Protein AF-I0LA58-F1 (afdb_monomer)

Structure (mmCIF, N/CA/C/O backbone):
data_AF-I0LA58-F1
#
_entry.id   AF-I0LA58-F1
#
loop_
_atom_site.group_PDB
_atom_site.id
_atom_site.type_symbol
_atom_site.label_atom_id
_atom_site.label_alt_id
_atom_site.label_comp_id
_atom_site.label_asym_id
_atom_site.label_entity_id
_atom_site.label_seq_id
_atom_site.pdbx_PDB_ins_code
_atom_site.Cartn_x
_atom_site.Cartn_y
_atom_site.Cartn_z
_atom_site.occupancy
_atom_site.B_iso_or_equiv
_atom_site.auth_seq_id
_atom_site.auth_comp_id
_atom_site.auth_asym_id
_atom_site.auth_atom_id
_atom_site.pdbx_PDB_model_num
ATOM 1 N N . MET A 1 1 ? -97.276 10.664 13.420 1.00 40.22 1 MET A N 1
ATOM 2 C CA . MET A 1 1 ? -95.981 11.024 12.798 1.00 40.22 1 MET A CA 1
ATOM 3 C C . MET A 1 1 ? -94.880 10.800 13.829 1.00 40.22 1 MET A C 1
ATOM 5 O O . MET A 1 1 ? -95.052 11.335 14.907 1.00 40.22 1 MET A O 1
ATOM 9 N N . ARG A 1 2 ? -93.863 9.973 13.496 1.00 37.53 2 ARG A N 1
ATOM 10 C CA . ARG A 1 2 ? -92.479 9.839 14.049 1.00 37.53 2 ARG A CA 1
ATOM 11 C C . ARG A 1 2 ? -92.253 10.132 15.554 1.00 37.53 2 ARG A C 1
ATOM 13 O O . ARG A 1 2 ? -92.579 11.214 15.997 1.00 37.53 2 ARG A O 1
ATOM 20 N N . ALA A 1 3 ? -91.566 9.358 16.393 1.00 40.19 3 ALA A N 1
ATOM 21 C CA . ALA A 1 3 ? -90.901 8.055 16.384 1.00 40.19 3 ALA A CA 1
ATOM 22 C C . ALA A 1 3 ? -90.519 7.765 17.868 1.00 40.19 3 ALA A C 1
ATOM 24 O O . ALA A 1 3 ? -90.139 8.689 18.583 1.00 40.19 3 ALA A O 1
ATOM 25 N N . ARG A 1 4 ? -90.628 6.508 18.328 1.00 36.69 4 ARG A N 1
ATOM 26 C CA . ARG A 1 4 ? -89.859 5.933 19.470 1.00 36.69 4 ARG A CA 1
ATOM 27 C C . ARG A 1 4 ? -88.387 5.705 19.018 1.00 36.69 4 ARG A C 1
ATOM 29 O O . ARG A 1 4 ? -88.184 5.857 17.811 1.00 36.69 4 ARG A O 1
ATOM 36 N N . PRO A 1 5 ? -87.385 5.256 19.827 1.00 51.72 5 PRO A N 1
ATOM 37 C CA . PRO A 1 5 ? -87.396 4.595 21.157 1.00 51.72 5 PRO A CA 1
ATOM 38 C C . PRO A 1 5 ? -86.300 5.169 22.118 1.00 51.72 5 PRO A C 1
ATOM 40 O O . PRO A 1 5 ? -85.612 6.107 21.751 1.00 51.72 5 PRO A O 1
ATOM 43 N N . GLN A 1 6 ? -86.115 4.779 23.383 1.00 43.97 6 GLN A N 1
ATOM 44 C CA . GLN A 1 6 ? -85.579 3.499 23.859 1.00 43.97 6 GLN A CA 1
ATOM 45 C C . GLN A 1 6 ? -85.849 3.328 25.359 1.00 43.97 6 GLN A C 1
ATOM 47 O O . GLN A 1 6 ? -85.587 4.204 26.176 1.00 43.97 6 GLN A O 1
ATOM 52 N N . THR A 1 7 ? -86.394 2.162 25.672 1.00 39.28 7 THR A N 1
ATOM 53 C CA . THR A 1 7 ? -86.568 1.570 26.994 1.00 39.28 7 THR A CA 1
ATOM 54 C C . THR A 1 7 ? -85.224 1.061 27.509 1.00 39.28 7 THR A C 1
ATOM 56 O O . THR A 1 7 ? -84.623 0.197 26.872 1.00 39.28 7 THR A O 1
ATOM 59 N N . LEU A 1 8 ? -84.786 1.569 28.659 1.00 39.56 8 LEU A N 1
ATOM 60 C CA . LEU A 1 8 ? -83.713 0.998 29.469 1.00 39.56 8 LEU A CA 1
ATOM 61 C C . LEU A 1 8 ? -84.305 0.619 30.823 1.00 39.56 8 LEU A C 1
ATOM 63 O O . LEU A 1 8 ? -84.489 1.470 31.680 1.00 39.56 8 LEU A O 1
ATOM 67 N N . GLU A 1 9 ? -84.611 -0.661 30.967 1.00 46.84 9 GLU A N 1
ATOM 68 C CA . GLU A 1 9 ? -84.537 -1.424 32.213 1.00 46.84 9 GLU A CA 1
ATOM 69 C C . GLU A 1 9 ? -84.278 -2.876 31.776 1.00 46.84 9 GLU A C 1
ATOM 71 O O . GLU A 1 9 ? -84.801 -3.289 30.732 1.00 46.84 9 GLU A O 1
ATOM 76 N N . PRO A 1 10 ? -83.408 -3.620 32.480 1.00 49.38 10 PRO A N 1
ATOM 77 C CA . PRO A 1 10 ? -83.868 -4.167 33.749 1.00 49.38 10 PRO A CA 1
ATOM 78 C C . PRO A 1 10 ? -82.812 -4.326 34.858 1.00 49.38 10 PRO A C 1
ATOM 80 O O . PRO A 1 10 ? -81.613 -4.463 34.631 1.00 49.38 10 PRO A O 1
ATOM 83 N N . ASP A 1 11 ? -83.388 -4.450 36.048 1.00 44.44 11 ASP A N 1
ATOM 84 C CA . ASP A 1 11 ? -83.083 -5.417 37.103 1.00 44.44 11 ASP A CA 1
ATOM 85 C C . ASP A 1 11 ? -82.386 -4.894 38.365 1.00 44.44 11 ASP A C 1
ATOM 87 O O . ASP A 1 11 ? -81.175 -4.696 38.460 1.00 44.44 11 ASP A O 1
ATOM 91 N N . LEU A 1 12 ? -83.248 -4.694 39.360 1.00 43.59 12 LEU A N 1
ATOM 92 C CA . LEU A 1 12 ? -82.967 -4.421 40.753 1.00 43.59 12 LEU A CA 1
ATOM 93 C C . LEU A 1 12 ? -82.708 -5.749 41.467 1.00 43.59 12 LEU A C 1
ATOM 95 O O . LEU A 1 12 ? -83.591 -6.599 41.544 1.00 43.59 12 LEU A O 1
ATOM 99 N N . GLY A 1 13 ? -81.547 -5.886 42.101 1.00 37.56 13 GLY A N 1
ATOM 100 C CA . GLY A 1 13 ? -81.289 -7.009 42.995 1.00 37.56 13 GLY A CA 1
ATOM 101 C C . GLY A 1 13 ? -80.137 -6.751 43.956 1.00 37.56 13 GLY A C 1
ATOM 102 O O . GLY A 1 13 ? -78.994 -6.854 43.547 1.00 37.56 13 GLY A O 1
ATOM 103 N N . ASN A 1 14 ? -80.497 -6.491 45.222 1.00 43.94 14 ASN A N 1
ATOM 104 C CA . ASN A 1 14 ? -79.718 -6.529 46.480 1.00 43.94 14 ASN A CA 1
ATOM 105 C C . ASN A 1 14 ? -78.554 -5.512 46.652 1.00 43.94 14 ASN A C 1
ATOM 107 O O . ASN A 1 14 ? -77.590 -5.487 45.908 1.00 43.94 14 ASN A O 1
ATOM 111 N N . ALA A 1 15 ? -78.654 -4.495 47.526 1.00 36.97 15 ALA A N 1
ATOM 112 C CA . ALA A 1 15 ? -78.596 -4.514 49.005 1.00 36.97 15 ALA A CA 1
ATOM 113 C C . ALA A 1 15 ? -77.287 -5.166 49.512 1.00 36.97 15 ALA A C 1
ATOM 115 O O . ALA A 1 15 ? -77.063 -6.333 49.238 1.00 36.97 15 ALA A O 1
ATOM 116 N N . SER A 1 16 ? -76.369 -4.512 50.237 1.00 46.22 16 SER A N 1
ATOM 117 C CA . SER A 1 16 ? -76.554 -3.627 51.400 1.00 46.22 16 SER A CA 1
ATOM 118 C C . SER A 1 16 ? -75.231 -2.957 51.853 1.00 46.22 16 SER A C 1
ATOM 120 O O . SER A 1 16 ? -74.179 -3.564 51.704 1.00 46.22 16 SER A O 1
ATOM 122 N N . ALA A 1 17 ? -75.347 -1.750 52.440 1.00 37.84 17 ALA A N 1
ATOM 123 C CA . ALA A 1 17 ? -74.581 -1.086 53.529 1.00 37.84 17 ALA A CA 1
ATOM 124 C C . ALA A 1 17 ? -73.138 -1.543 53.894 1.00 37.84 17 ALA A C 1
ATOM 126 O O . ALA A 1 17 ? -72.868 -2.725 54.012 1.00 37.84 17 ALA A O 1
ATOM 127 N N . GLY A 1 18 ? -72.172 -0.684 54.241 1.00 34.94 18 GLY A N 1
ATOM 128 C CA . GLY A 1 18 ? -72.174 0.747 54.536 1.00 34.94 18 GLY A CA 1
ATOM 129 C C . GLY A 1 18 ? -70.783 1.228 55.011 1.00 34.94 18 GLY A C 1
ATOM 130 O O . GLY A 1 18 ? -69.855 0.446 55.191 1.00 34.94 18 GLY A O 1
ATOM 131 N N . SER A 1 19 ? -70.689 2.551 55.152 1.00 38.41 19 SER A N 1
ATOM 132 C CA . SER A 1 19 ? -69.648 3.417 55.742 1.00 38.41 19 SER A CA 1
ATOM 133 C C . SER A 1 19 ? -68.793 2.862 56.897 1.00 38.41 19 SER A C 1
ATOM 135 O O . SER A 1 19 ? -69.359 2.247 57.791 1.00 38.41 19 SER A O 1
ATOM 137 N N . SER A 1 20 ? -67.511 3.275 56.966 1.00 39.47 20 SER A N 1
ATOM 138 C CA . SER A 1 20 ? -66.934 4.153 58.026 1.00 39.47 20 SER A CA 1
ATOM 139 C C . SER A 1 20 ? -65.442 3.899 58.344 1.00 39.47 20 SER A C 1
ATOM 141 O O . SER A 1 20 ? -65.074 2.885 58.922 1.00 39.47 20 SER A O 1
ATOM 143 N N . VAL A 1 21 ? -64.619 4.869 57.937 1.00 42.44 21 VAL A N 1
ATOM 144 C CA . VAL A 1 21 ? -63.472 5.541 58.596 1.00 42.44 21 VAL A CA 1
ATOM 145 C C . VAL A 1 21 ? -62.962 5.056 59.980 1.00 42.44 21 VAL A C 1
ATOM 147 O O . VAL A 1 21 ? -63.739 4.871 60.909 1.00 42.44 21 VAL A O 1
ATOM 150 N N . ASP A 1 22 ? -61.618 5.052 60.065 1.00 38.91 22 ASP A N 1
ATOM 151 C CA . ASP A 1 22 ? -60.659 5.145 61.193 1.00 38.91 22 ASP A CA 1
ATOM 152 C C . ASP A 1 22 ? -60.545 4.044 62.265 1.00 38.91 22 ASP A C 1
ATOM 154 O O . ASP A 1 22 ? -61.484 3.723 62.983 1.00 38.91 22 ASP A O 1
ATOM 158 N N . LEU A 1 23 ? -59.304 3.567 62.470 1.00 42.06 23 LEU A N 1
ATOM 159 C CA . LEU A 1 23 ? -58.462 3.840 63.657 1.00 42.06 23 LEU A CA 1
ATOM 160 C C . LEU A 1 23 ? -57.279 2.846 63.717 1.00 42.06 23 LEU A C 1
ATOM 162 O O . LEU A 1 23 ? -57.456 1.642 63.895 1.00 42.06 23 LEU A O 1
ATOM 166 N N . GLN A 1 24 ? -56.048 3.358 63.612 1.00 44.28 24 GLN A N 1
ATOM 167 C CA . GLN A 1 24 ? -54.831 2.621 63.987 1.00 44.28 24 GLN A CA 1
ATOM 168 C C . GLN A 1 24 ? -54.790 2.332 65.496 1.00 44.28 24 GLN A C 1
ATOM 170 O O . GLN A 1 24 ? -55.246 3.159 66.291 1.00 44.28 24 GLN A O 1
ATOM 175 N N . PRO A 1 25 ? -54.044 1.289 65.906 1.00 45.25 25 PRO A N 1
ATOM 176 C CA . PRO A 1 25 ? -53.244 1.430 67.115 1.00 45.25 25 PRO A CA 1
ATOM 177 C C . PRO A 1 25 ? -51.799 0.905 67.008 1.00 45.25 25 PRO A C 1
ATOM 179 O O . PRO A 1 25 ? -51.534 -0.215 66.594 1.00 45.25 25 PRO A O 1
ATOM 182 N N . ARG A 1 26 ? -50.913 1.762 67.530 1.00 40.44 26 ARG A N 1
ATOM 183 C CA . ARG A 1 26 ? -49.733 1.522 68.385 1.00 40.44 26 ARG A CA 1
ATOM 184 C C . ARG A 1 26 ? -48.524 0.707 67.898 1.00 40.44 26 ARG A C 1
ATOM 186 O O . ARG A 1 26 ? -48.564 -0.477 67.611 1.00 40.44 26 ARG A O 1
ATOM 193 N N . ARG A 1 27 ? -47.396 1.418 68.029 1.00 43.06 27 ARG A N 1
ATOM 194 C CA . ARG A 1 27 ? -46.002 0.979 68.153 1.00 43.06 27 ARG A CA 1
ATOM 195 C C . ARG A 1 27 ? -45.819 -0.226 69.080 1.00 43.06 27 ARG A C 1
ATOM 197 O O . ARG A 1 27 ? -46.244 -0.162 70.230 1.00 43.06 27 ARG A O 1
ATOM 204 N N . GLU A 1 28 ? -44.965 -1.152 68.654 1.00 43.38 28 GLU A N 1
ATOM 205 C CA . GLU A 1 28 ? -44.092 -1.894 69.561 1.00 43.38 28 GLU A CA 1
ATOM 206 C C . GLU A 1 28 ? -42.631 -1.731 69.130 1.00 43.38 28 GLU A C 1
ATOM 208 O O . GLU A 1 28 ? -42.223 -2.056 68.017 1.00 43.38 28 GLU A O 1
ATOM 213 N N . SER A 1 29 ? -41.852 -1.149 70.037 1.00 40.06 29 SER A N 1
ATOM 214 C CA . SER A 1 29 ? -40.397 -1.158 70.046 1.00 40.06 29 SER A CA 1
ATOM 215 C C . SER A 1 29 ? -39.923 -2.430 70.747 1.00 40.06 29 SER A C 1
ATOM 217 O O . SER A 1 29 ? -40.230 -2.616 71.923 1.00 40.06 29 SER A O 1
ATOM 219 N N . GLY A 1 30 ? -39.130 -3.255 70.068 1.00 35.94 30 GLY A N 1
ATOM 220 C CA . GLY A 1 30 ? -38.491 -4.431 70.657 1.00 35.94 30 GLY A CA 1
ATOM 221 C C . GLY A 1 30 ? -37.154 -4.714 69.985 1.00 35.94 30 GLY A C 1
ATOM 222 O O . GLY A 1 30 ? -37.080 -5.448 69.008 1.00 35.94 30 GLY A O 1
ATOM 223 N N . ALA A 1 31 ? -36.094 -4.091 70.495 1.00 41.94 31 ALA A N 1
ATOM 224 C CA . ALA A 1 31 ? -34.716 -4.428 70.172 1.00 41.94 31 ALA A CA 1
ATOM 225 C C . ALA A 1 31 ? -34.258 -5.614 71.033 1.00 41.94 31 ALA A C 1
ATOM 227 O O . ALA A 1 31 ? -34.369 -5.537 72.252 1.00 41.94 31 ALA A O 1
ATOM 228 N N . THR A 1 32 ? -33.742 -6.672 70.398 1.00 42.00 32 THR A N 1
ATOM 229 C CA . THR A 1 32 ? -32.764 -7.702 70.850 1.00 42.00 32 THR A CA 1
ATOM 230 C C . THR A 1 32 ? -33.003 -8.942 69.978 1.00 42.00 32 THR A C 1
ATOM 232 O O . THR A 1 32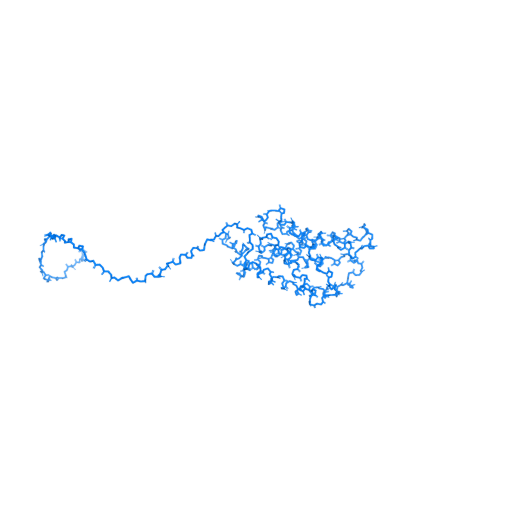 ? -34.135 -9.344 69.788 1.00 42.00 32 THR A O 1
ATOM 235 N N . GLY A 1 33 ? -32.053 -9.628 69.359 1.00 33.94 33 GLY A N 1
ATOM 236 C CA . GLY A 1 33 ? -30.610 -9.549 69.303 1.00 33.94 33 GLY A CA 1
ATOM 237 C C . GLY A 1 33 ? -30.129 -10.864 68.672 1.00 33.94 33 GLY A C 1
ATOM 238 O O . GLY A 1 33 ? -30.626 -11.926 69.021 1.00 33.94 33 GLY A O 1
ATOM 239 N N . ARG A 1 34 ? -29.112 -10.757 67.811 1.00 39.44 34 ARG A N 1
ATOM 240 C CA . ARG A 1 34 ? -28.163 -11.808 67.398 1.00 39.44 34 ARG A CA 1
ATOM 241 C C . ARG A 1 34 ? -28.578 -12.838 66.329 1.00 39.44 34 ARG A C 1
ATOM 243 O O . ARG A 1 34 ? -29.334 -13.766 66.560 1.00 39.44 34 ARG A O 1
ATOM 250 N N . ALA A 1 35 ? -27.803 -12.732 65.245 1.00 36.56 35 ALA A N 1
ATOM 251 C CA . ALA A 1 35 ? -27.096 -13.817 64.566 1.00 36.56 35 ALA A CA 1
ATOM 252 C C . ALA A 1 35 ? -27.882 -14.689 63.575 1.00 36.56 35 ALA A C 1
ATOM 254 O O . ALA A 1 35 ? -28.356 -15.763 63.909 1.00 36.56 35 ALA A O 1
ATOM 255 N N . ALA A 1 36 ? -27.809 -14.304 62.301 1.00 40.56 36 ALA A N 1
ATOM 256 C CA . ALA A 1 36 ? -27.259 -15.194 61.280 1.00 40.56 36 ALA A CA 1
ATOM 257 C C . ALA A 1 36 ? -26.772 -14.355 60.094 1.00 40.56 36 ALA A C 1
ATOM 259 O O . ALA A 1 36 ? -27.544 -13.825 59.301 1.00 40.56 36 ALA A O 1
ATOM 260 N N . CYS A 1 37 ? -25.452 -14.214 60.025 1.00 34.56 37 CYS A N 1
ATOM 261 C CA . CYS A 1 37 ? -24.723 -13.733 58.868 1.00 34.56 37 CYS A CA 1
ATOM 262 C C . CYS A 1 37 ? -24.924 -14.753 57.736 1.00 34.56 37 CYS A C 1
ATOM 264 O O . CYS A 1 37 ? -24.272 -15.795 57.725 1.00 34.56 37 CYS A O 1
ATOM 266 N N . VAL A 1 38 ? -25.859 -14.495 56.822 1.00 44.97 38 VAL A N 1
ATOM 267 C CA . VAL A 1 38 ? -25.996 -15.268 55.583 1.00 44.97 38 VAL A CA 1
ATOM 268 C C . VAL A 1 38 ? -25.368 -14.448 54.467 1.00 44.97 38 VAL A C 1
ATOM 270 O O . VAL A 1 38 ? -25.940 -13.481 53.977 1.00 44.97 38 VAL A O 1
ATOM 273 N N . PHE A 1 39 ? -24.128 -14.826 54.161 1.00 40.97 39 PHE A N 1
ATOM 274 C CA . PHE A 1 39 ? -23.413 -14.685 52.893 1.00 40.97 39 PHE A CA 1
ATOM 275 C C . PHE A 1 39 ? -24.200 -13.981 51.766 1.00 40.97 39 PHE A C 1
ATOM 277 O O . PHE A 1 39 ? -24.792 -14.622 50.901 1.00 40.97 39 PHE A O 1
ATOM 284 N N . SER A 1 40 ? -24.133 -12.649 51.732 1.00 36.91 40 SER A N 1
ATOM 285 C CA . SER A 1 40 ? -24.450 -11.856 50.542 1.00 36.91 40 SER A CA 1
ATOM 286 C C . SER A 1 40 ? -23.165 -11.688 49.727 1.00 36.91 40 SER A C 1
ATOM 288 O O . SER A 1 40 ? -22.405 -10.746 49.929 1.00 36.91 40 SER A O 1
ATOM 290 N N . TRP A 1 41 ? -22.881 -12.663 48.859 1.00 36.06 41 TRP A N 1
ATOM 291 C CA . TRP A 1 41 ? -21.784 -12.618 47.874 1.00 36.06 41 TRP A CA 1
ATOM 292 C C . TRP A 1 41 ? -22.257 -12.239 46.468 1.00 36.06 41 TRP A C 1
ATOM 294 O O . TRP A 1 41 ? -21.499 -12.330 45.504 1.00 36.06 41 TRP A O 1
ATOM 304 N N . PHE A 1 42 ? -23.495 -11.768 46.332 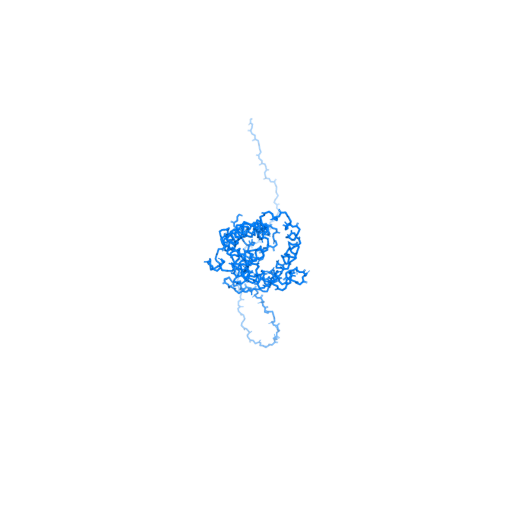1.00 40.00 42 PHE A N 1
ATOM 305 C CA . PHE A 1 42 ? -23.943 -11.137 45.098 1.00 40.00 42 PHE A CA 1
ATOM 306 C C . PHE A 1 42 ? -23.401 -9.708 45.050 1.00 40.00 42 PHE A C 1
ATOM 308 O O . PHE A 1 42 ? -24.077 -8.747 45.401 1.00 40.00 42 PHE A O 1
ATOM 315 N N . VAL A 1 43 ? -22.147 -9.581 44.615 1.00 50.03 43 VAL A N 1
ATOM 316 C CA . VAL A 1 43 ? -21.668 -8.354 43.982 1.00 50.03 43 VAL A CA 1
ATOM 317 C C . VAL A 1 43 ? -22.495 -8.207 42.703 1.00 50.03 43 VAL A C 1
ATOM 319 O O . VAL A 1 43 ? -22.358 -9.057 41.818 1.00 50.03 43 VAL A O 1
ATOM 322 N N . PRO A 1 44 ? -23.365 -7.191 42.557 1.00 43.56 44 PRO A N 1
ATOM 323 C CA . PRO A 1 44 ? -23.829 -6.834 41.234 1.00 43.56 44 PRO A CA 1
ATOM 324 C C . PRO A 1 44 ? -22.581 -6.363 40.494 1.00 43.56 44 PRO A C 1
ATOM 326 O O . PRO A 1 44 ? -22.032 -5.294 40.756 1.00 43.56 44 PRO A O 1
ATOM 329 N N . LEU A 1 45 ? -22.068 -7.225 39.624 1.00 46.84 45 LEU A N 1
ATOM 330 C CA . LEU A 1 45 ? -21.102 -6.849 38.617 1.00 46.84 45 LEU A CA 1
ATOM 331 C C . LEU A 1 45 ? -21.804 -5.848 37.698 1.00 46.84 45 LEU A C 1
ATOM 333 O O . LEU A 1 45 ? -22.389 -6.219 36.682 1.00 46.84 45 LEU A O 1
ATOM 337 N N . ASN A 1 46 ? -21.774 -4.572 38.088 1.00 43.59 46 ASN A N 1
ATOM 338 C CA . ASN A 1 46 ? -21.966 -3.458 37.177 1.00 43.59 46 ASN A CA 1
ATOM 339 C C . ASN A 1 46 ? -20.810 -3.530 36.179 1.00 43.59 46 ASN A C 1
ATOM 341 O O . ASN A 1 46 ? -19.775 -2.885 36.326 1.00 43.59 46 ASN A O 1
ATOM 345 N N . TRP A 1 47 ? -20.986 -4.354 35.149 1.00 46.66 47 TRP A N 1
ATOM 346 C CA . TRP A 1 47 ? -20.216 -4.307 33.917 1.00 46.66 47 TRP A CA 1
ATOM 347 C C . TRP A 1 47 ? -20.633 -3.087 33.099 1.00 46.66 47 TRP A C 1
ATOM 349 O O . TRP A 1 47 ? -20.904 -3.181 31.901 1.00 46.66 47 TRP A O 1
ATOM 359 N N . GLU A 1 48 ? -20.633 -1.914 33.727 1.00 45.28 48 GLU A N 1
ATOM 360 C CA . GLU A 1 48 ? -20.314 -0.706 32.993 1.00 45.28 48 GLU A CA 1
ATOM 361 C C . GLU A 1 48 ? -18.872 -0.883 32.539 1.00 45.28 48 GLU A C 1
ATOM 363 O O . GLU A 1 48 ? -17.912 -0.478 33.187 1.00 45.28 48 GLU A O 1
ATOM 368 N N . HIS A 1 49 ? -18.729 -1.576 31.405 1.00 50.00 49 HIS A N 1
ATOM 369 C CA . HIS A 1 49 ? -17.636 -1.350 30.494 1.00 50.00 49 HIS A CA 1
ATOM 370 C C . HIS A 1 49 ? -17.563 0.159 30.351 1.00 50.00 49 HIS A C 1
ATOM 372 O O . HIS A 1 49 ? -18.369 0.761 29.639 1.00 50.00 49 HIS A O 1
ATOM 378 N N . SER A 1 50 ? -16.613 0.756 31.065 1.00 46.31 50 SER A N 1
ATOM 379 C CA . SER A 1 50 ? -16.060 2.048 30.738 1.00 46.31 50 SER A CA 1
ATOM 380 C C . SER A 1 50 ? -15.683 1.947 29.268 1.00 46.31 50 SER A C 1
ATOM 382 O O . SER A 1 50 ? -14.655 1.385 28.884 1.00 46.31 50 SER A O 1
ATOM 384 N N . MET A 1 51 ? -16.606 2.375 28.407 1.00 48.00 51 MET A N 1
ATOM 385 C CA . MET A 1 51 ? -16.315 2.630 27.019 1.00 48.00 51 MET A CA 1
ATOM 386 C C . MET A 1 51 ? -15.376 3.815 27.064 1.00 48.00 51 MET A C 1
ATOM 388 O O . MET A 1 51 ? -15.820 4.961 27.035 1.00 48.00 51 MET A O 1
ATOM 392 N N . ASP A 1 52 ? -14.084 3.512 27.202 1.00 47.28 52 ASP A N 1
ATOM 393 C CA . ASP A 1 52 ? -12.989 4.452 27.052 1.00 47.28 52 ASP A CA 1
ATOM 394 C C . ASP A 1 52 ? -13.057 4.974 25.618 1.00 47.28 52 ASP A C 1
ATOM 396 O O . ASP A 1 52 ? -12.423 4.490 24.675 1.00 47.28 52 ASP A O 1
ATOM 400 N N . ASN A 1 53 ? -13.926 5.959 25.445 1.00 57.84 53 ASN A N 1
ATOM 401 C CA . ASN A 1 53 ? -14.018 6.785 24.277 1.00 57.84 53 ASN A CA 1
ATOM 402 C C . ASN A 1 53 ? -12.715 7.585 24.241 1.00 57.84 53 ASN A C 1
ATOM 404 O O . ASN A 1 53 ? -12.447 8.368 25.145 1.00 57.84 53 ASN A O 1
ATOM 408 N N . THR A 1 54 ? -11.937 7.392 23.170 1.00 56.00 54 THR A N 1
ATOM 409 C CA . THR A 1 54 ? -10.773 8.196 22.730 1.00 56.00 54 THR A CA 1
ATOM 410 C C . THR A 1 54 ? -9.344 7.742 23.076 1.00 56.00 54 THR A C 1
ATOM 412 O O . THR A 1 54 ? -8.421 8.527 22.875 1.00 56.00 54 THR A O 1
ATOM 415 N N . SER A 1 55 ? -9.069 6.487 23.463 1.00 62.53 55 SER A N 1
ATOM 416 C CA . SER A 1 55 ? -7.656 6.049 23.519 1.00 62.53 55 SER A CA 1
ATOM 417 C C . SER A 1 55 ? -7.123 5.607 22.142 1.00 62.53 55 SER A C 1
ATOM 419 O O . SER A 1 55 ? -7.719 4.782 21.446 1.00 62.53 55 SER A O 1
ATOM 421 N N . SER A 1 56 ? -5.951 6.120 21.748 1.00 70.12 56 SER A N 1
ATOM 422 C CA . SER A 1 56 ? -5.168 5.661 20.581 1.00 70.12 56 SER A CA 1
ATOM 423 C C . SER A 1 56 ? -4.590 4.246 20.759 1.00 70.12 56 SER A C 1
ATOM 425 O O . SER A 1 56 ? -3.851 3.752 19.908 1.00 70.12 56 SER A O 1
ATOM 427 N N . ARG A 1 57 ? -4.924 3.579 21.869 1.00 85.06 57 ARG A N 1
ATOM 428 C CA . ARG A 1 57 ? -4.398 2.280 22.276 1.00 85.06 57 ARG A CA 1
ATOM 429 C C . ARG A 1 57 ? -5.035 1.162 21.464 1.00 85.06 57 ARG A C 1
ATOM 431 O O . ARG A 1 57 ? -6.253 1.114 21.307 1.00 85.06 57 ARG A O 1
ATOM 438 N N . TRP A 1 58 ? -4.226 0.231 20.978 1.00 91.00 58 TRP A N 1
ATOM 439 C CA . TRP A 1 58 ? -4.704 -0.970 20.297 1.00 91.00 58 TRP A CA 1
ATOM 440 C C . TRP A 1 58 ? -5.468 -1.880 21.261 1.00 91.00 58 TRP A C 1
ATOM 442 O O . TRP A 1 58 ? -5.008 -2.150 22.371 1.00 91.00 58 TRP A O 1
ATOM 452 N N . ARG A 1 59 ? -6.644 -2.350 20.840 1.00 89.50 59 ARG A N 1
ATOM 453 C CA . ARG A 1 59 ? -7.380 -3.417 21.528 1.00 89.50 59 ARG A CA 1
ATOM 454 C C . ARG A 1 59 ? -6.982 -4.748 20.906 1.00 89.50 59 ARG A C 1
ATOM 456 O O . ARG A 1 59 ? -6.642 -4.791 19.725 1.00 89.50 59 ARG A O 1
ATOM 463 N N . THR A 1 60 ? -7.132 -5.843 21.645 1.00 91.88 60 THR A N 1
ATOM 464 C CA . THR A 1 60 ? -6.864 -7.198 21.132 1.00 91.88 60 THR A CA 1
ATOM 465 C C . THR A 1 60 ? -7.605 -7.472 19.823 1.00 91.88 60 THR A C 1
ATOM 467 O O . THR A 1 60 ? -7.015 -7.974 18.874 1.00 91.88 60 THR A O 1
ATOM 470 N N . ILE A 1 61 ? -8.875 -7.058 19.730 1.00 87.94 61 ILE A N 1
ATOM 471 C CA . ILE A 1 61 ? -9.671 -7.228 18.508 1.00 87.94 61 ILE A CA 1
ATOM 472 C C . ILE A 1 61 ? -9.114 -6.447 17.311 1.00 87.94 61 ILE A C 1
ATOM 474 O O . ILE A 1 61 ? -9.232 -6.912 16.182 1.00 87.94 61 ILE A O 1
ATOM 478 N N . ASP A 1 62 ? -8.487 -5.290 17.543 1.00 91.06 62 ASP A N 1
ATOM 479 C CA . ASP A 1 62 ? -7.909 -4.492 16.462 1.00 91.06 62 ASP A CA 1
ATOM 480 C C . ASP A 1 62 ? -6.677 -5.192 15.883 1.00 91.06 62 ASP A C 1
ATOM 482 O O . ASP A 1 62 ? -6.526 -5.234 14.668 1.00 91.06 62 ASP A O 1
ATOM 486 N N . ILE A 1 63 ? -5.851 -5.804 16.741 1.00 92.19 63 ILE A N 1
ATOM 487 C CA . ILE A 1 63 ? -4.696 -6.606 16.315 1.00 92.19 63 ILE A CA 1
ATOM 488 C C . ILE A 1 63 ? -5.179 -7.806 15.503 1.00 92.19 63 ILE A C 1
ATOM 490 O O . ILE A 1 63 ? -4.734 -7.986 14.378 1.00 92.19 63 ILE A O 1
ATOM 494 N N . VAL A 1 64 ? -6.134 -8.579 16.031 1.00 92.75 64 VAL A N 1
ATOM 495 C CA . VAL A 1 64 ? -6.649 -9.783 15.358 1.00 92.75 64 VAL A CA 1
ATOM 496 C C . VAL A 1 64 ? -7.207 -9.452 13.974 1.00 92.75 64 VAL A C 1
ATOM 498 O O . VAL A 1 64 ? -6.883 -10.128 13.003 1.00 92.75 64 VAL A O 1
ATOM 501 N N . VAL A 1 65 ? -8.015 -8.397 13.853 1.00 90.81 65 VAL A N 1
ATOM 502 C CA . VAL A 1 65 ? -8.595 -8.020 12.556 1.00 90.81 65 VAL A CA 1
ATOM 503 C C . VAL A 1 65 ? -7.551 -7.447 11.610 1.00 90.81 65 VAL A C 1
ATOM 505 O O . VAL A 1 65 ? -7.576 -7.787 10.430 1.00 90.81 65 VAL A O 1
ATOM 508 N N . ALA A 1 66 ? -6.599 -6.657 12.109 1.00 93.50 66 ALA A N 1
ATOM 509 C CA . ALA A 1 66 ? -5.469 -6.210 11.305 1.00 93.50 66 ALA A CA 1
ATOM 510 C C . ALA A 1 66 ? -4.658 -7.404 10.772 1.00 93.50 66 ALA A C 1
ATOM 512 O O . ALA A 1 66 ? -4.327 -7.425 9.591 1.00 93.50 66 ALA A O 1
ATOM 513 N N . SER A 1 67 ? -4.409 -8.432 11.593 1.00 95.50 67 SER A N 1
ATOM 514 C CA . SER A 1 67 ? -3.724 -9.654 11.159 1.00 95.50 67 SER A CA 1
ATOM 515 C C . SER A 1 67 ? -4.522 -10.414 10.100 1.00 95.50 67 SER A C 1
ATOM 517 O O . SER A 1 67 ? -3.946 -10.839 9.108 1.00 95.50 67 SER A O 1
ATOM 519 N N . VAL A 1 68 ? -5.842 -10.568 10.264 1.00 94.44 68 VAL A N 1
ATOM 520 C CA . VAL A 1 68 ? -6.692 -11.260 9.275 1.00 94.44 68 VAL A CA 1
ATOM 521 C C . VAL A 1 68 ? -6.683 -10.528 7.933 1.00 94.44 68 VAL A C 1
ATOM 523 O O . VAL A 1 68 ? -6.508 -11.160 6.893 1.00 94.44 68 VAL A O 1
ATOM 526 N N . ILE A 1 69 ? -6.825 -9.199 7.954 1.00 92.94 69 ILE A N 1
ATOM 527 C CA . ILE A 1 69 ? -6.737 -8.360 6.753 1.00 92.94 69 ILE A CA 1
ATOM 528 C C . ILE A 1 69 ? -5.359 -8.526 6.104 1.00 92.94 69 ILE A C 1
ATOM 530 O O . ILE A 1 69 ? -5.273 -8.795 4.909 1.00 92.94 69 ILE A O 1
ATOM 534 N N . ALA A 1 70 ? -4.289 -8.420 6.892 1.00 95.19 70 ALA A N 1
ATOM 535 C CA . ALA A 1 70 ? -2.924 -8.537 6.399 1.00 95.19 70 ALA A CA 1
ATOM 536 C C . ALA A 1 70 ? -2.628 -9.911 5.789 1.00 95.19 70 ALA A C 1
ATOM 538 O O . ALA A 1 70 ? -2.019 -9.985 4.730 1.00 95.19 70 ALA A O 1
ATOM 539 N N . VAL A 1 71 ? -3.095 -11.001 6.403 1.00 96.56 71 VAL A N 1
ATOM 540 C CA . VAL A 1 71 ? -2.930 -12.359 5.865 1.00 96.56 71 VAL A CA 1
ATOM 541 C C . VAL A 1 71 ? -3.700 -12.523 4.554 1.00 96.56 71 VAL A C 1
ATOM 543 O O . VAL A 1 71 ? -3.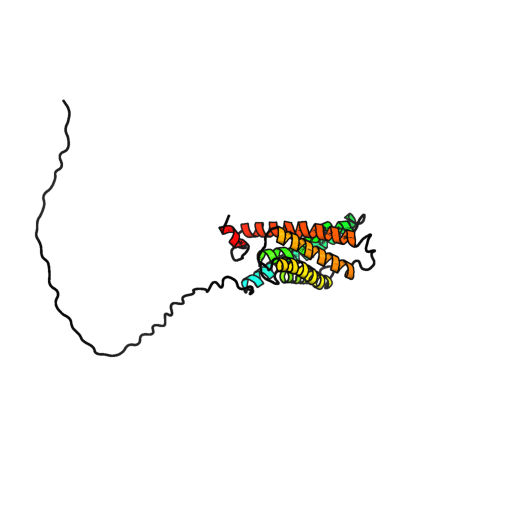140 -13.041 3.590 1.00 96.56 71 VAL A O 1
ATOM 546 N N . ALA A 1 72 ? -4.946 -12.042 4.481 1.00 95.50 72 ALA A N 1
ATOM 547 C CA . ALA A 1 72 ? -5.735 -12.091 3.250 1.00 95.50 72 ALA A CA 1
ATOM 548 C C . ALA A 1 72 ? -5.037 -11.337 2.106 1.00 95.50 72 ALA A C 1
ATOM 550 O O . ALA A 1 72 ? -4.899 -11.867 1.004 1.00 95.50 72 ALA A O 1
ATOM 551 N N . PHE A 1 73 ? -4.529 -10.133 2.380 1.00 95.25 73 PHE A N 1
ATOM 552 C CA . PHE A 1 73 ? -3.751 -9.384 1.399 1.00 95.25 73 PHE A CA 1
ATOM 553 C C . PHE A 1 73 ? -2.373 -9.990 1.119 1.00 95.25 73 PHE A C 1
ATOM 555 O O . PHE A 1 73 ? -1.905 -9.875 -0.004 1.00 95.25 73 PHE A O 1
ATOM 562 N N . GLY A 1 74 ? -1.744 -10.683 2.068 1.00 94.00 74 GLY A N 1
ATOM 563 C CA . GLY A 1 74 ? -0.478 -11.386 1.849 1.00 94.00 74 GLY A CA 1
ATOM 564 C C . GLY A 1 74 ? -0.599 -12.517 0.823 1.00 94.00 74 GLY A C 1
ATOM 565 O O . GLY A 1 74 ? 0.276 -12.681 -0.025 1.00 94.00 74 GLY A O 1
ATOM 566 N N . VAL A 1 75 ? -1.723 -13.241 0.825 1.00 95.62 75 VAL A N 1
ATOM 567 C CA . VAL A 1 75 ? -2.040 -14.220 -0.231 1.00 95.62 75 VAL A CA 1
ATOM 568 C C . VAL A 1 75 ? -2.259 -13.518 -1.574 1.00 95.62 75 VAL A C 1
ATOM 570 O O . VAL A 1 75 ? -1.753 -13.978 -2.598 1.00 95.62 75 VAL A O 1
ATOM 573 N N . ILE A 1 76 ? -2.969 -12.382 -1.575 1.00 94.94 76 ILE A N 1
ATOM 574 C CA . ILE A 1 76 ? -3.165 -11.567 -2.784 1.00 94.94 76 ILE A CA 1
ATOM 575 C C . ILE A 1 76 ? -1.821 -11.058 -3.314 1.00 94.94 76 ILE A C 1
ATOM 577 O O . ILE A 1 76 ? -1.605 -11.121 -4.513 1.00 94.94 76 ILE A O 1
ATOM 581 N N . PHE A 1 77 ? -0.901 -10.613 -2.456 1.00 93.12 77 PHE A N 1
ATOM 582 C CA . PHE A 1 77 ? 0.434 -10.142 -2.840 1.00 93.12 77 PHE A CA 1
ATOM 583 C C . PHE A 1 77 ? 1.236 -11.215 -3.549 1.00 93.12 77 PHE A C 1
ATOM 585 O O . PHE A 1 77 ? 1.844 -10.944 -4.584 1.00 93.12 77 PHE A O 1
ATOM 592 N N . TRP A 1 78 ? 1.227 -12.419 -2.981 1.00 94.19 78 TRP A N 1
ATOM 593 C CA . TRP A 1 78 ? 1.891 -13.569 -3.569 1.00 94.19 78 TRP A CA 1
ATOM 594 C C . TRP A 1 78 ? 1.294 -13.903 -4.942 1.00 94.19 78 TRP A C 1
ATOM 596 O O . TRP A 1 78 ? 2.023 -13.977 -5.930 1.00 94.19 78 TRP A O 1
ATOM 606 N N . ALA A 1 79 ? -0.036 -14.002 -5.038 1.00 94.12 79 ALA A N 1
ATOM 607 C CA . ALA A 1 79 ? -0.720 -14.265 -6.303 1.00 94.12 79 ALA A CA 1
ATOM 608 C C . ALA A 1 79 ? -0.492 -13.142 -7.332 1.00 94.12 79 ALA A C 1
ATOM 610 O O . ALA A 1 79 ? -0.328 -13.405 -8.522 1.00 94.12 79 ALA A O 1
ATOM 611 N N . TRP A 1 80 ? -0.432 -11.889 -6.880 1.00 95.00 80 TRP A N 1
ATOM 612 C CA . TRP A 1 80 ? -0.150 -10.734 -7.727 1.00 95.00 80 TRP A CA 1
ATOM 613 C C . TRP A 1 80 ? 1.278 -10.755 -8.272 1.00 95.00 80 TRP A C 1
ATOM 615 O O . TRP A 1 80 ? 1.495 -10.321 -9.397 1.00 95.00 80 TRP A O 1
ATOM 625 N N . GLY A 1 81 ? 2.232 -11.342 -7.541 1.00 92.00 81 GLY A N 1
ATOM 626 C CA . GLY A 1 81 ? 3.572 -11.628 -8.059 1.00 92.00 81 GLY A CA 1
ATOM 627 C C . GLY A 1 81 ? 3.551 -12.503 -9.316 1.00 92.00 81 GLY A C 1
ATOM 628 O O . GLY A 1 81 ? 4.268 -12.227 -10.274 1.00 92.00 81 GLY A O 1
ATOM 629 N N . LEU A 1 82 ? 2.654 -13.493 -9.375 1.00 92.81 82 LEU A N 1
ATOM 630 C CA . LEU A 1 82 ? 2.478 -14.330 -10.569 1.00 92.81 82 LEU A CA 1
ATOM 631 C C . LEU A 1 82 ? 1.906 -13.528 -11.746 1.00 92.81 82 LEU A C 1
ATOM 633 O O . LEU A 1 82 ? 2.355 -13.684 -12.880 1.00 92.81 82 LEU A O 1
ATOM 637 N N . VAL A 1 83 ? 0.936 -12.649 -11.474 1.00 93.50 83 VAL A N 1
ATOM 638 C CA . VAL A 1 83 ? 0.343 -11.755 -12.484 1.00 93.50 83 VAL A CA 1
ATOM 639 C C . VAL A 1 83 ? 1.379 -10.762 -13.007 1.00 93.50 83 VAL A C 1
ATOM 641 O O . VAL A 1 83 ? 1.436 -10.513 -14.211 1.00 93.50 83 VAL A O 1
ATOM 644 N N . TRP A 1 84 ? 2.223 -10.226 -12.125 1.00 92.56 84 TRP A N 1
ATOM 645 C CA . TRP A 1 84 ? 3.328 -9.358 -12.506 1.00 92.56 84 TRP A CA 1
ATOM 646 C C . TRP A 1 84 ? 4.249 -10.067 -13.498 1.00 92.56 84 TRP A C 1
ATOM 648 O O . TRP A 1 84 ? 4.379 -9.602 -14.626 1.00 92.56 84 TRP A O 1
ATOM 658 N N . SER A 1 85 ? 4.775 -11.239 -13.140 1.00 91.75 85 SER A N 1
ATOM 659 C CA . SER A 1 85 ? 5.658 -12.030 -14.009 1.00 91.75 85 SER A CA 1
ATOM 660 C C . SER A 1 85 ? 5.009 -12.391 -15.348 1.00 91.75 85 SER A C 1
ATOM 662 O O . SER A 1 85 ? 5.640 -12.309 -16.398 1.00 91.75 85 SER A O 1
ATOM 664 N N . ALA A 1 86 ? 3.719 -12.738 -15.347 1.00 91.94 86 ALA A N 1
ATOM 665 C CA . ALA A 1 86 ? 2.985 -13.055 -16.571 1.00 91.94 86 ALA A CA 1
ATOM 666 C C . ALA A 1 86 ? 2.784 -11.840 -17.499 1.00 91.94 86 ALA A C 1
ATOM 668 O O . ALA A 1 86 ? 2.593 -12.011 -18.703 1.00 91.94 86 ALA A O 1
ATOM 669 N N . THR A 1 87 ? 2.808 -10.620 -16.957 1.00 91.12 87 THR A N 1
ATOM 670 C CA . THR A 1 87 ? 2.570 -9.383 -17.716 1.00 91.12 87 THR A CA 1
ATOM 671 C C . THR A 1 87 ? 3.849 -8.674 -18.156 1.00 91.12 87 THR A C 1
ATOM 673 O O . THR A 1 87 ? 3.766 -7.807 -19.024 1.00 91.12 87 THR A O 1
ATOM 676 N N . GLU A 1 88 ? 5.027 -9.076 -17.664 1.00 87.81 88 GLU A N 1
ATOM 677 C CA . GLU A 1 88 ? 6.328 -8.490 -18.042 1.00 87.81 88 GLU A CA 1
ATOM 678 C C . GLU A 1 88 ? 6.516 -8.421 -19.566 1.00 87.81 88 GLU A C 1
ATOM 680 O O . GLU A 1 88 ? 6.850 -7.370 -20.114 1.00 87.81 88 GLU A O 1
ATOM 685 N N . GLY A 1 89 ? 6.205 -9.509 -20.280 1.00 87.94 89 GLY A N 1
ATOM 686 C CA . GLY A 1 89 ? 6.321 -9.558 -21.740 1.00 87.94 89 GLY A CA 1
ATOM 687 C C . GLY A 1 89 ? 5.391 -8.584 -22.475 1.00 87.94 89 GLY A C 1
ATOM 688 O O . GLY A 1 89 ? 5.752 -8.068 -23.531 1.00 87.94 89 GLY A O 1
ATOM 689 N N . ALA A 1 90 ? 4.216 -8.281 -21.913 1.00 87.75 90 ALA A N 1
ATOM 690 C CA . ALA A 1 90 ? 3.262 -7.345 -22.510 1.00 87.75 90 ALA A CA 1
ATOM 691 C C . ALA A 1 90 ? 3.729 -5.883 -22.398 1.00 87.75 90 ALA A C 1
ATOM 693 O O . ALA A 1 90 ? 3.391 -5.062 -23.250 1.00 87.75 90 ALA A O 1
ATOM 694 N N . PHE A 1 91 ? 4.530 -5.567 -21.377 1.00 87.69 91 PHE A N 1
ATOM 695 C CA . PHE A 1 91 ? 5.074 -4.228 -21.136 1.00 87.69 91 PHE A CA 1
ATOM 696 C C . PHE A 1 91 ? 6.523 -4.062 -21.609 1.00 87.69 91 PHE A C 1
ATO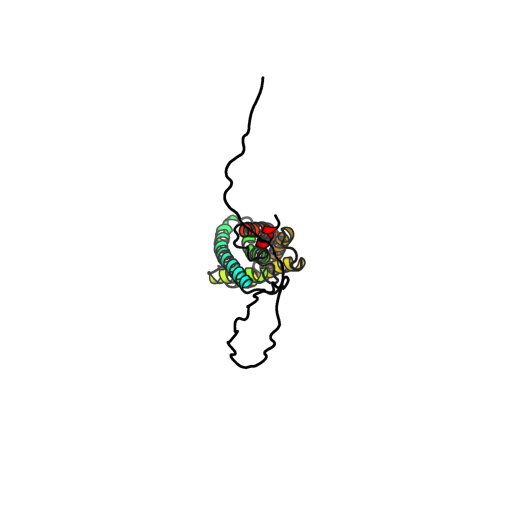M 698 O O . PHE A 1 91 ? 7.106 -3.000 -21.410 1.00 87.69 91 PHE A O 1
ATOM 705 N N . ALA A 1 92 ? 7.099 -5.049 -22.303 1.00 85.19 92 ALA A N 1
ATOM 706 C CA . ALA A 1 92 ? 8.489 -5.006 -22.763 1.00 85.19 92 ALA A CA 1
ATOM 707 C C . ALA A 1 92 ? 8.817 -3.793 -23.661 1.00 85.19 92 ALA A C 1
ATOM 709 O O . ALA A 1 92 ? 9.957 -3.336 -23.685 1.00 85.19 92 ALA A O 1
ATOM 710 N N . PHE A 1 93 ? 7.825 -3.240 -24.373 1.00 85.50 93 PHE A N 1
ATOM 711 C CA . PHE A 1 93 ? 7.996 -2.041 -25.205 1.00 85.50 93 PHE A CA 1
ATOM 712 C C . PHE A 1 93 ? 8.222 -0.761 -24.382 1.00 85.50 93 PHE A C 1
ATOM 714 O O . PHE A 1 93 ? 8.856 0.178 -24.859 1.00 85.50 93 PHE A O 1
ATOM 721 N N . PHE A 1 94 ? 7.681 -0.709 -23.163 1.00 85.00 94 PHE A N 1
ATOM 722 C CA . PHE A 1 94 ? 7.833 0.405 -22.237 1.00 85.00 94 PHE A CA 1
ATOM 723 C C . PHE A 1 94 ? 7.735 -0.124 -20.798 1.00 85.00 94 PHE A C 1
ATOM 725 O O . PHE A 1 94 ? 6.667 -0.050 -20.180 1.00 85.00 94 PHE A O 1
ATOM 732 N N . PRO A 1 95 ? 8.845 -0.654 -20.248 1.00 83.00 95 PRO A N 1
ATOM 733 C CA . PRO A 1 95 ? 8.842 -1.324 -18.948 1.00 83.00 95 PRO A CA 1
ATOM 734 C C . PRO A 1 95 ? 8.247 -0.496 -17.792 1.00 83.00 95 PRO A C 1
ATOM 736 O O . PRO A 1 95 ? 7.533 -1.072 -16.969 1.00 83.00 95 PRO A O 1
ATOM 739 N N . PRO A 1 96 ? 8.408 0.848 -17.735 1.00 85.88 96 PRO A N 1
ATOM 740 C CA . PRO A 1 96 ? 7.763 1.649 -16.698 1.00 85.88 96 PRO A CA 1
ATOM 741 C C . PRO A 1 96 ? 6.229 1.568 -16.689 1.00 85.88 96 PRO A C 1
ATOM 743 O O . PRO A 1 96 ? 5.642 1.751 -15.630 1.00 85.88 96 PRO A O 1
ATOM 746 N N . ALA A 1 97 ? 5.553 1.266 -17.807 1.00 88.38 97 ALA A N 1
ATOM 747 C CA . ALA A 1 97 ? 4.089 1.119 -17.810 1.00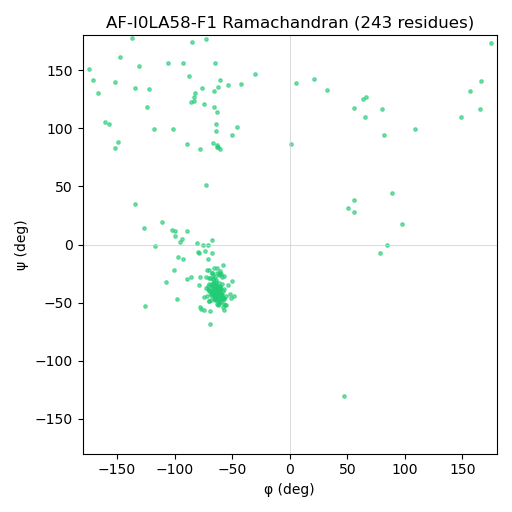 88.38 97 ALA A CA 1
ATOM 748 C C . ALA A 1 97 ? 3.594 -0.067 -16.980 1.00 88.38 97 ALA A C 1
ATOM 750 O O . ALA A 1 97 ? 2.440 -0.053 -16.550 1.00 88.38 97 ALA A O 1
ATOM 751 N N . GLN A 1 98 ? 4.439 -1.059 -16.699 1.00 89.19 98 GLN A N 1
ATOM 752 C CA . GLN A 1 98 ? 4.048 -2.177 -15.847 1.00 89.19 98 GLN A CA 1
ATOM 753 C C . GLN A 1 98 ? 3.681 -1.712 -14.429 1.00 89.19 98 GLN A C 1
ATOM 755 O O . GLN A 1 98 ? 2.836 -2.317 -13.772 1.00 89.19 98 GLN A O 1
ATOM 760 N N . THR A 1 99 ? 4.213 -0.578 -13.961 1.00 90.38 99 THR A N 1
ATOM 761 C CA . THR A 1 99 ? 3.860 -0.051 -12.635 1.00 90.38 99 THR A CA 1
ATOM 762 C C . THR A 1 99 ? 2.414 0.430 -12.526 1.00 90.38 99 THR A C 1
ATOM 764 O O . THR A 1 99 ? 1.930 0.667 -11.421 1.00 90.38 99 THR A O 1
ATOM 767 N N . LEU A 1 100 ? 1.662 0.484 -13.631 1.00 91.31 100 LEU A N 1
ATOM 768 C CA . LEU A 1 100 ? 0.222 0.743 -13.605 1.00 91.31 100 LEU A CA 1
ATOM 769 C C . LEU A 1 100 ? -0.558 -0.290 -12.784 1.00 91.31 100 LEU A C 1
ATOM 771 O O . LEU A 1 100 ? -1.588 0.058 -12.208 1.00 91.31 100 LEU A O 1
ATOM 775 N N . ILE A 1 101 ? -0.058 -1.522 -12.671 1.00 91.81 101 ILE A N 1
ATOM 776 C CA . ILE A 1 101 ? -0.659 -2.575 -1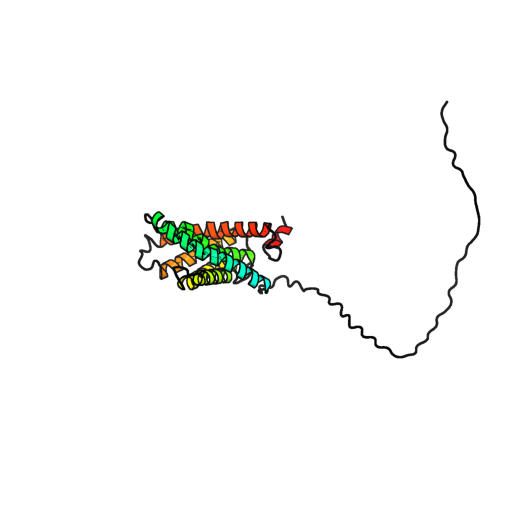1.839 1.00 91.81 101 ILE A CA 1
ATOM 777 C C . ILE A 1 101 ? -0.028 -2.677 -10.439 1.00 91.81 101 ILE A C 1
ATOM 779 O O . ILE A 1 101 ? -0.434 -3.519 -9.640 1.00 91.81 101 ILE A O 1
ATOM 783 N N . TYR A 1 102 ? 0.930 -1.807 -10.103 1.00 92.50 102 TYR A N 1
ATOM 784 C CA . TYR A 1 102 ? 1.671 -1.856 -8.838 1.00 92.50 102 TYR A CA 1
ATOM 785 C C . TYR A 1 102 ? 0.790 -1.552 -7.623 1.00 92.50 102 TYR A C 1
ATOM 787 O O . TYR A 1 102 ? 0.983 -2.116 -6.549 1.00 92.50 102 TYR A O 1
ATOM 795 N N . GLY A 1 103 ? -0.211 -0.680 -7.779 1.00 90.56 103 GLY A N 1
ATOM 796 C CA . GLY A 1 103 ? -1.034 -0.193 -6.672 1.00 90.56 103 GLY A CA 1
ATOM 797 C C . GLY A 1 103 ? -1.766 -1.276 -5.868 1.00 90.56 103 GLY A C 1
ATOM 798 O O . GLY A 1 103 ? -2.155 -1.015 -4.733 1.00 90.56 103 GLY A O 1
ATOM 799 N N . VAL A 1 104 ? -1.922 -2.496 -6.393 1.00 94.12 104 VAL A N 1
ATOM 800 C CA . VAL A 1 104 ? -2.510 -3.619 -5.639 1.00 94.12 104 VAL A CA 1
ATOM 801 C C . VAL A 1 104 ? -1.634 -4.031 -4.455 1.00 94.12 104 VAL A C 1
ATOM 803 O O . VAL A 1 104 ? -2.174 -4.339 -3.391 1.00 94.12 104 VAL A O 1
ATOM 806 N N . TRP A 1 105 ? -0.307 -3.931 -4.582 1.00 93.19 105 TRP A N 1
ATOM 807 C CA . TRP A 1 105 ? 0.626 -4.159 -3.473 1.00 93.19 105 TRP A CA 1
ATOM 808 C C . TRP A 1 105 ? 0.600 -3.071 -2.405 1.00 93.19 105 TRP A C 1
ATOM 810 O O . TRP A 1 105 ? 1.351 -3.134 -1.456 1.00 93.19 105 TRP A O 1
ATOM 820 N N . LEU A 1 106 ? -0.221 -2.037 -2.547 1.00 94.56 106 LEU A N 1
ATOM 821 C CA . LEU A 1 106 ? -0.255 -0.922 -1.598 1.00 94.56 106 LEU A CA 1
ATOM 822 C C . LEU A 1 106 ? -1.621 -0.818 -0.906 1.00 94.56 106 LEU A C 1
ATOM 824 O O . LEU A 1 106 ? -1.847 0.033 -0.042 1.00 94.56 106 LEU A O 1
ATOM 828 N N . LEU A 1 107 ? -2.551 -1.704 -1.278 1.00 94.56 107 LEU A N 1
ATOM 829 C CA . LEU A 1 107 ? -3.879 -1.806 -0.688 1.00 94.56 107 LEU A CA 1
ATOM 830 C C . LEU A 1 107 ? -3.874 -2.124 0.814 1.00 94.56 107 LEU A C 1
ATOM 832 O O . LEU A 1 107 ? -4.631 -1.452 1.519 1.00 94.56 107 LEU A O 1
ATOM 836 N N . PRO A 1 108 ? -3.098 -3.093 1.344 1.00 94.38 108 PRO A N 1
ATOM 837 C CA . PRO A 1 108 ? -3.179 -3.421 2.765 1.00 94.38 108 PRO A CA 1
ATOM 838 C C . PRO A 1 108 ? -2.757 -2.258 3.661 1.00 94.38 108 PRO A C 1
ATOM 840 O O . PRO A 1 108 ? -3.422 -2.037 4.675 1.00 94.38 108 PRO A O 1
ATOM 843 N N . ALA A 1 109 ? -1.758 -1.459 3.274 1.00 94.44 109 ALA A N 1
ATOM 844 C CA . ALA A 1 109 ? -1.422 -0.219 3.969 1.00 94.44 109 ALA A CA 1
ATOM 845 C C . ALA A 1 109 ? -2.628 0.734 4.077 1.00 94.44 109 ALA A C 1
ATOM 847 O O . ALA A 1 109 ? -2.997 1.175 5.172 1.00 94.44 109 ALA A O 1
ATOM 848 N N . VAL A 1 110 ? -3.292 1.035 2.954 1.00 94.50 110 VAL A N 1
ATOM 849 C CA . VAL A 1 110 ? -4.415 1.989 2.933 1.00 94.50 110 VAL A CA 1
ATOM 850 C C . VAL A 1 110 ? -5.647 1.419 3.640 1.00 94.50 110 VAL A C 1
ATOM 852 O O . VAL A 1 110 ? -6.230 2.079 4.501 1.00 94.50 110 VAL A O 1
ATOM 855 N N . VAL A 1 111 ? -6.041 0.186 3.320 1.00 93.81 111 VAL A N 1
ATOM 856 C CA . VAL A 1 111 ? -7.223 -0.476 3.893 1.00 93.81 111 VAL A CA 1
ATOM 857 C C . VAL A 1 111 ? -7.040 -0.704 5.392 1.00 93.81 111 VAL A C 1
ATOM 859 O O . VAL A 1 111 ? -7.940 -0.387 6.170 1.00 93.81 111 VAL A O 1
ATOM 862 N N . GLY A 1 112 ? -5.866 -1.171 5.822 1.00 92.56 112 GLY A N 1
ATOM 863 C CA . GLY A 1 112 ? -5.532 -1.351 7.235 1.00 92.56 112 GLY A CA 1
ATOM 864 C C . GLY A 1 112 ? -5.676 -0.055 8.033 1.00 92.56 112 GLY A C 1
ATOM 865 O O . GLY A 1 112 ? -6.352 -0.025 9.067 1.00 92.56 112 GLY A O 1
ATOM 866 N N . GLY A 1 113 ? -5.136 1.049 7.506 1.00 91.75 113 GLY A N 1
ATOM 867 C CA . GLY A 1 113 ? -5.276 2.376 8.108 1.00 91.75 113 GLY A CA 1
ATOM 868 C C . GLY A 1 113 ? -6.726 2.877 8.166 1.00 91.75 113 GLY A C 1
ATOM 869 O O . GLY A 1 113 ? -7.168 3.384 9.202 1.00 91.75 113 GLY A O 1
ATOM 870 N N . LEU A 1 114 ? -7.503 2.695 7.092 1.00 91.38 114 LEU A N 1
ATOM 871 C CA . LEU A 1 114 ? -8.901 3.143 7.008 1.00 91.38 114 LEU A CA 1
ATOM 872 C C . LEU A 1 114 ? -9.864 2.340 7.899 1.00 91.38 114 LEU A C 1
ATOM 874 O O . LEU A 1 114 ? -10.833 2.913 8.420 1.00 91.38 114 LEU A O 1
ATOM 878 N N . VAL A 1 115 ? -9.609 1.039 8.070 1.00 90.38 115 VAL A N 1
ATOM 879 C CA . VAL A 1 115 ? -10.431 0.130 8.882 1.00 90.38 115 VAL A CA 1
ATOM 880 C C . VAL A 1 115 ? -10.138 0.307 10.372 1.00 90.38 115 VAL A C 1
ATOM 882 O O . VAL A 1 115 ? -11.059 0.561 11.156 1.00 90.38 115 VAL A O 1
ATOM 885 N N . ILE A 1 116 ? -8.865 0.200 10.766 1.00 90.62 116 ILE A N 1
ATOM 886 C CA . ILE A 1 116 ? -8.460 0.182 12.178 1.00 90.62 116 ILE A CA 1
ATOM 887 C C . ILE A 1 116 ? -8.453 1.593 12.778 1.00 90.62 116 ILE A C 1
ATOM 889 O O . ILE A 1 116 ? -8.832 1.768 13.938 1.00 90.62 116 ILE A O 1
ATOM 893 N N . ARG A 1 117 ? -8.093 2.612 11.983 1.00 90.75 117 ARG A N 1
ATOM 894 C CA . ARG A 1 117 ? -8.064 4.033 12.375 1.00 90.75 117 ARG A CA 1
ATOM 895 C C . ARG A 1 117 ? -7.200 4.333 13.610 1.00 90.75 117 ARG A C 1
ATOM 897 O O . ARG A 1 117 ? -7.575 5.156 14.446 1.00 90.75 117 ARG A O 1
ATOM 904 N N . LYS A 1 118 ? -6.051 3.660 13.736 1.00 90.19 118 LYS A N 1
ATOM 905 C CA . LYS A 1 118 ? -5.084 3.825 14.839 1.00 90.19 118 LYS A CA 1
ATOM 906 C C . LYS A 1 118 ? -3.663 4.011 14.309 1.00 90.19 118 LYS A C 1
ATOM 908 O O . LYS A 1 118 ? -3.380 3.516 13.220 1.00 90.19 118 LYS A O 1
ATOM 913 N N . PRO A 1 119 ? -2.781 4.680 15.075 1.00 91.94 119 PRO A N 1
ATOM 914 C CA . PRO A 1 119 ? -1.380 4.810 14.701 1.00 91.94 119 PRO A CA 1
ATOM 915 C C . PRO A 1 119 ? -0.699 3.442 14.625 1.00 91.94 119 PRO A C 1
ATOM 917 O O . PRO A 1 119 ? -0.875 2.593 15.503 1.00 91.94 119 PRO A O 1
ATOM 920 N N . GLY A 1 120 ? 0.080 3.260 13.568 1.00 91.75 120 GLY A N 1
ATOM 921 C CA . GLY A 1 120 ? 0.798 2.042 13.210 1.00 91.75 120 GLY A CA 1
ATOM 922 C C . GLY A 1 120 ? -0.035 1.022 12.434 1.00 91.75 120 GLY A C 1
ATOM 923 O O . GLY A 1 120 ? 0.479 -0.051 12.128 1.00 91.75 120 GLY A O 1
ATOM 924 N N . ALA A 1 121 ? -1.314 1.290 12.148 1.00 93.81 121 ALA A N 1
ATOM 925 C CA . ALA A 1 121 ? -2.182 0.291 11.526 1.00 93.81 121 ALA A CA 1
ATOM 926 C C . ALA A 1 121 ? -1.852 0.044 10.054 1.00 93.81 121 ALA A C 1
ATOM 928 O O . ALA A 1 121 ? -1.918 -1.104 9.611 1.00 93.81 121 ALA A O 1
ATOM 929 N N . ALA A 1 122 ? -1.489 1.094 9.314 1.00 94.81 122 ALA A N 1
ATOM 930 C CA . ALA A 1 122 ? -1.105 0.959 7.916 1.00 94.81 122 ALA A CA 1
ATOM 931 C C . ALA A 1 122 ? 0.227 0.212 7.814 1.00 94.81 122 ALA A C 1
ATOM 933 O O . ALA A 1 122 ? 0.326 -0.781 7.096 1.00 94.81 122 ALA A O 1
ATOM 934 N N . LEU A 1 123 ? 1.209 0.624 8.623 1.00 96.06 123 LEU A N 1
ATOM 935 C CA . LEU A 1 123 ? 2.511 -0.034 8.689 1.00 96.06 123 LEU A CA 1
ATOM 936 C C . LEU A 1 123 ? 2.400 -1.517 9.064 1.00 96.06 123 LEU A C 1
ATOM 938 O O . LEU A 1 123 ? 3.025 -2.366 8.429 1.00 96.06 123 LEU A O 1
ATOM 942 N N . TYR A 1 124 ? 1.606 -1.832 10.089 1.00 96.50 124 TYR A N 1
ATOM 943 C CA . TYR A 1 124 ? 1.424 -3.201 10.558 1.00 96.50 124 TYR A CA 1
ATOM 944 C C . TYR A 1 124 ? 0.811 -4.096 9.478 1.00 96.50 124 TYR A C 1
ATOM 946 O O . TYR A 1 124 ? 1.337 -5.176 9.213 1.00 96.50 124 TYR A O 1
ATOM 954 N N . CYS A 1 125 ? -0.278 -3.650 8.841 1.00 96.56 125 CYS A N 1
ATOM 955 C CA . CYS A 1 125 ? -0.967 -4.465 7.841 1.00 96.56 125 CYS A CA 1
ATOM 956 C C . CYS A 1 125 ? -0.078 -4.740 6.628 1.00 96.56 125 CYS A C 1
ATOM 958 O O . CYS A 1 125 ? -0.026 -5.873 6.159 1.00 96.56 125 CYS A O 1
ATOM 960 N N . GLU A 1 126 ? 0.651 -3.725 6.168 1.00 96.75 126 GLU A N 1
ATOM 961 C CA . GLU A 1 126 ? 1.570 -3.842 5.038 1.00 96.75 126 GLU A CA 1
ATOM 962 C C . GLU A 1 126 ? 2.742 -4.781 5.351 1.00 96.75 126 GLU A C 1
ATOM 964 O O . GLU A 1 126 ? 3.021 -5.719 4.610 1.00 96.75 126 GLU A O 1
ATOM 969 N N . THR A 1 127 ? 3.379 -4.597 6.510 1.00 96.44 127 THR A N 1
ATOM 970 C CA . THR A 1 127 ? 4.524 -5.422 6.922 1.00 96.44 127 THR A CA 1
ATOM 971 C C . THR A 1 127 ? 4.124 -6.887 7.073 1.00 96.44 127 THR A C 1
ATOM 973 O O . THR A 1 127 ? 4.829 -7.777 6.603 1.00 96.44 127 THR A O 1
ATOM 976 N N . VAL A 1 128 ? 2.981 -7.163 7.710 1.00 96.81 128 VAL A N 1
ATOM 977 C CA . VAL A 1 128 ? 2.499 -8.539 7.884 1.00 96.81 128 VAL A CA 1
ATOM 978 C C . VAL A 1 128 ? 2.100 -9.150 6.539 1.00 96.81 128 VAL A C 1
ATOM 980 O O . VAL A 1 128 ? 2.437 -10.308 6.295 1.00 96.81 128 VAL A O 1
ATOM 983 N N . ALA A 1 129 ? 1.459 -8.393 5.642 1.00 96.25 129 ALA A N 1
ATOM 984 C CA . ALA A 1 129 ? 1.144 -8.865 4.293 1.00 96.25 129 ALA A CA 1
ATOM 985 C C . ALA A 1 129 ? 2.417 -9.221 3.505 1.00 96.25 129 ALA A C 1
ATOM 987 O O . ALA A 1 129 ? 2.488 -10.295 2.902 1.00 96.25 129 ALA A O 1
ATOM 988 N N . ALA A 1 130 ? 3.450 -8.378 3.577 1.00 95.44 130 ALA A N 1
ATOM 989 C CA . ALA A 1 130 ? 4.745 -8.628 2.954 1.00 95.44 130 ALA A CA 1
ATOM 990 C C . ALA A 1 130 ? 5.441 -9.876 3.524 1.00 95.44 130 ALA A C 1
ATOM 992 O O . ALA A 1 130 ? 5.941 -10.703 2.762 1.00 95.44 130 ALA A O 1
ATOM 993 N N . VAL A 1 131 ? 5.425 -10.062 4.849 1.00 95.56 131 VAL A N 1
ATOM 994 C CA . VAL A 1 131 ? 5.968 -11.268 5.498 1.00 95.56 131 VAL A CA 1
ATOM 995 C C . VAL A 1 131 ? 5.221 -12.520 5.039 1.00 95.56 131 VAL A C 1
ATOM 997 O O . VAL A 1 131 ? 5.857 -13.504 4.674 1.00 95.56 131 VAL A O 1
ATOM 1000 N N . VAL A 1 132 ? 3.886 -12.493 5.009 1.00 95.81 132 VAL A N 1
ATOM 1001 C CA . VAL A 1 132 ? 3.077 -13.630 4.537 1.00 95.81 132 VAL A CA 1
ATOM 1002 C C . VAL A 1 132 ? 3.393 -13.949 3.076 1.00 95.81 132 VAL A C 1
ATOM 1004 O O . VAL A 1 132 ? 3.617 -15.110 2.749 1.00 95.81 132 VAL A O 1
ATOM 1007 N N . SER A 1 133 ? 3.489 -12.936 2.213 1.00 94.12 133 SER A N 1
ATOM 1008 C CA . SER A 1 133 ? 3.871 -13.114 0.808 1.00 94.12 133 SER A CA 1
ATOM 1009 C C . SER A 1 133 ? 5.266 -13.737 0.657 1.00 94.12 133 SER A C 1
ATOM 1011 O O . SER A 1 133 ? 5.455 -14.667 -0.129 1.00 94.12 133 SER A O 1
ATOM 1013 N N . ALA A 1 134 ? 6.240 -13.291 1.458 1.00 92.88 134 ALA A N 1
ATOM 1014 C CA . ALA A 1 134 ? 7.577 -13.882 1.487 1.00 92.88 134 ALA A CA 1
ATOM 1015 C C . ALA A 1 134 ? 7.537 -15.364 1.897 1.00 92.88 134 ALA A C 1
ATOM 1017 O O . ALA A 1 134 ? 8.163 -16.199 1.246 1.00 92.88 134 ALA A O 1
ATOM 1018 N N . LEU A 1 135 ? 6.762 -15.700 2.934 1.00 93.25 135 LEU A N 1
ATOM 1019 C CA . LEU A 1 135 ? 6.612 -17.071 3.436 1.00 93.25 135 LEU A CA 1
ATOM 1020 C C . LEU A 1 135 ? 5.909 -18.006 2.443 1.00 93.25 135 LEU A C 1
ATOM 1022 O O . LEU A 1 135 ? 6.206 -19.198 2.424 1.00 93.25 135 LEU A O 1
ATOM 1026 N N . LEU A 1 136 ? 5.015 -17.481 1.603 1.00 91.44 136 LEU A N 1
ATOM 1027 C CA . LEU A 1 136 ? 4.359 -18.238 0.531 1.00 91.44 136 LEU A CA 1
ATOM 1028 C C . LEU A 1 136 ? 5.278 -18.506 -0.676 1.00 91.44 136 LEU A C 1
ATOM 1030 O O . LEU A 1 136 ? 4.860 -19.159 -1.630 1.00 91.44 136 LEU A O 1
ATOM 1034 N N . GLY A 1 137 ? 6.529 -18.040 -0.637 1.00 88.31 137 GLY A N 1
ATOM 1035 C CA . GLY A 1 137 ? 7.507 -18.268 -1.698 1.00 88.31 137 GLY A CA 1
ATOM 1036 C C . GLY A 1 137 ? 7.470 -17.199 -2.785 1.00 88.31 137 GLY A C 1
ATOM 1037 O O . GLY A 1 137 ? 7.504 -17.520 -3.970 1.00 88.31 137 GLY A O 1
ATOM 1038 N N . SER A 1 138 ? 7.386 -15.925 -2.394 1.00 87.31 138 SER A N 1
ATOM 1039 C CA . SER A 1 138 ? 7.576 -14.801 -3.318 1.00 87.31 138 SER A CA 1
ATOM 1040 C C . SER A 1 138 ? 8.909 -14.912 -4.073 1.00 87.31 138 SER A C 1
ATOM 1042 O O . SER A 1 138 ? 9.953 -15.180 -3.474 1.00 87.31 138 SER A O 1
ATOM 1044 N N . GLN A 1 139 ? 8.889 -14.630 -5.378 1.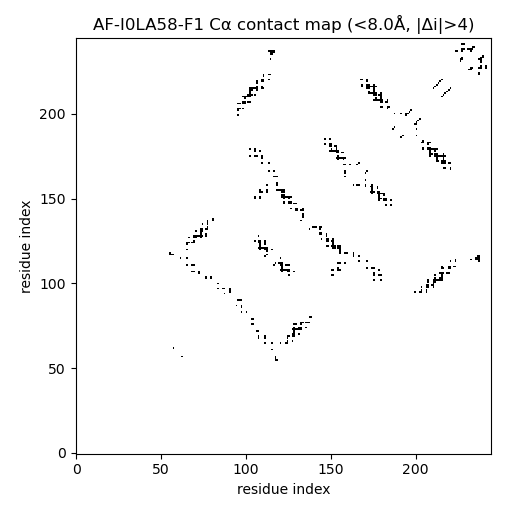00 84.12 139 GLN A N 1
ATOM 1045 C CA . GLN A 1 139 ? 10.074 -14.629 -6.248 1.00 84.12 139 GLN A CA 1
ATOM 1046 C C . GLN A 1 139 ? 11.159 -13.626 -5.817 1.00 84.12 139 GLN A C 1
ATOM 1048 O O . GLN A 1 139 ? 12.333 -13.818 -6.116 1.00 84.12 139 GLN A O 1
ATOM 1053 N N . TRP A 1 140 ? 10.782 -12.585 -5.068 1.00 85.00 140 TRP A N 1
ATOM 1054 C CA . TRP A 1 140 ? 11.700 -11.576 -4.524 1.00 85.00 140 TRP A CA 1
ATOM 1055 C C . TRP A 1 140 ? 12.176 -11.905 -3.093 1.00 85.00 140 TRP A C 1
ATOM 1057 O O . TRP A 1 140 ? 12.901 -11.123 -2.468 1.00 85.00 140 TRP A O 1
ATOM 1067 N N . ALA A 1 141 ? 11.796 -13.075 -2.566 1.00 85.25 141 ALA A N 1
ATOM 1068 C CA . ALA A 1 141 ? 12.206 -13.613 -1.271 1.00 85.25 141 ALA A CA 1
ATOM 1069 C C . ALA A 1 141 ? 12.092 -12.580 -0.130 1.00 85.25 141 ALA A C 1
ATOM 1071 O O . ALA A 1 141 ? 11.056 -11.942 0.038 1.00 85.25 141 ALA A O 1
ATOM 1072 N N . GLY A 1 142 ? 13.147 -12.406 0.670 1.00 86.44 142 GLY A N 1
ATOM 1073 C CA . GLY A 1 142 ? 13.146 -11.514 1.831 1.00 86.44 142 GLY A CA 1
ATOM 1074 C C . GLY A 1 142 ? 13.135 -10.017 1.507 1.00 86.44 142 GLY A C 1
ATOM 1075 O O . GLY A 1 142 ? 12.882 -9.230 2.413 1.00 86.44 142 GLY A O 1
ATOM 1076 N N . THR A 1 143 ? 13.377 -9.602 0.256 1.00 89.94 143 THR A N 1
ATOM 1077 C CA . THR A 1 143 ? 13.444 -8.169 -0.113 1.00 89.94 143 THR A CA 1
ATOM 1078 C C . THR A 1 143 ? 12.083 -7.471 -0.068 1.00 89.94 143 THR A C 1
ATOM 1080 O O . THR A 1 143 ? 12.022 -6.266 0.171 1.00 89.94 143 THR A O 1
ATOM 1083 N N . VAL A 1 144 ? 10.983 -8.229 -0.168 1.00 91.75 144 VAL A N 1
ATOM 1084 C CA . VAL A 1 144 ? 9.621 -7.681 -0.049 1.00 91.75 144 VAL A CA 1
ATOM 1085 C C . VAL A 1 144 ? 9.310 -7.169 1.358 1.00 91.75 144 VAL A C 1
ATOM 1087 O O . VAL A 1 144 ? 8.466 -6.297 1.520 1.00 91.75 144 VAL A O 1
ATOM 1090 N N . ILE A 1 145 ? 9.995 -7.680 2.387 1.00 93.38 145 ILE A N 1
ATOM 1091 C CA . ILE A 1 145 ? 9.771 -7.286 3.785 1.00 93.38 145 ILE A CA 1
ATOM 1092 C C . ILE A 1 145 ? 10.230 -5.839 4.038 1.00 93.38 145 ILE A C 1
ATOM 1094 O O . ILE A 1 145 ? 9.400 -5.032 4.460 1.00 93.38 145 ILE A O 1
ATOM 1098 N N . PRO A 1 146 ? 11.501 -5.454 3.783 1.00 94.50 146 PRO A N 1
ATOM 1099 C CA . PRO A 1 146 ? 11.922 -4.064 3.933 1.00 94.50 146 PRO A CA 1
ATOM 1100 C C . PRO A 1 146 ? 11.160 -3.128 2.988 1.00 94.50 146 PRO A C 1
ATOM 1102 O O . PRO A 1 146 ? 10.854 -2.003 3.381 1.00 94.50 146 PRO A O 1
ATOM 1105 N N . GLN A 1 147 ? 10.783 -3.599 1.796 1.00 94.00 147 GLN A N 1
ATOM 1106 C CA . GLN A 1 147 ? 9.943 -2.845 0.868 1.00 94.00 147 GLN A CA 1
ATOM 1107 C C . GLN A 1 147 ? 8.564 -2.533 1.473 1.00 94.00 147 GLN A C 1
ATOM 1109 O O . GLN A 1 147 ? 8.182 -1.366 1.549 1.00 94.00 147 GLN A O 1
ATOM 1114 N N . GLY A 1 148 ? 7.862 -3.543 1.996 1.00 93.94 148 GLY A N 1
ATOM 1115 C CA . GLY A 1 148 ? 6.565 -3.376 2.658 1.00 93.94 148 GLY A CA 1
ATOM 1116 C C . GLY A 1 148 ? 6.635 -2.461 3.885 1.00 93.94 148 GLY A C 1
ATOM 1117 O O . GLY A 1 148 ? 5.743 -1.647 4.114 1.00 93.94 148 GLY A O 1
ATOM 1118 N N . ILE A 1 149 ? 7.733 -2.495 4.646 1.00 95.81 149 ILE A N 1
ATOM 1119 C CA . ILE A 1 149 ? 7.945 -1.564 5.767 1.00 95.81 149 ILE A CA 1
ATOM 1120 C C . ILE A 1 149 ? 8.006 -0.114 5.264 1.00 95.81 149 ILE A C 1
ATOM 1122 O O . ILE A 1 149 ? 7.312 0.755 5.792 1.00 95.81 149 ILE A O 1
ATOM 1126 N N . VAL A 1 150 ? 8.800 0.168 4.226 1.00 95.88 150 VAL A N 1
ATOM 1127 C CA . VAL A 1 150 ? 8.937 1.522 3.655 1.00 95.88 150 VAL A CA 1
ATOM 1128 C C . VAL A 1 150 ? 7.622 2.008 3.030 1.00 95.88 150 VAL A C 1
ATOM 1130 O O . VAL A 1 150 ? 7.235 3.173 3.179 1.00 95.88 150 VAL A O 1
ATOM 1133 N N . GLN A 1 151 ? 6.888 1.113 2.379 1.00 94.69 151 GLN A N 1
ATOM 1134 C CA . GLN A 1 151 ? 5.569 1.379 1.803 1.00 94.69 151 GLN A CA 1
ATOM 1135 C C . GLN A 1 151 ? 4.522 1.693 2.877 1.00 94.69 151 GLN A C 1
ATOM 1137 O O . GLN A 1 151 ? 3.814 2.704 2.794 1.00 94.69 151 GLN A O 1
ATOM 1142 N N . GLY A 1 152 ? 4.484 0.878 3.930 1.00 93.81 152 GLY A N 1
ATOM 1143 C CA . GLY A 1 152 ? 3.612 1.060 5.081 1.00 93.81 152 GLY A CA 1
ATOM 1144 C C . GLY A 1 152 ? 3.904 2.361 5.828 1.00 93.81 152 GLY A C 1
ATOM 1145 O O . GLY A 1 152 ? 2.973 3.067 6.211 1.00 93.81 152 GLY A O 1
ATOM 1146 N N . LEU A 1 153 ? 5.182 2.736 5.962 1.00 96.06 153 LEU A N 1
ATOM 1147 C CA . LEU A 1 153 ? 5.584 4.028 6.527 1.00 96.06 153 LEU A CA 1
ATOM 1148 C C . LEU A 1 153 ? 5.058 5.201 5.691 1.00 96.06 153 LEU A C 1
ATOM 1150 O O . LEU A 1 153 ? 4.585 6.182 6.261 1.00 96.06 153 LEU A O 1
ATOM 1154 N N . GLY A 1 154 ? 5.080 5.092 4.359 1.00 94.12 154 GLY A N 1
ATOM 1155 C CA . GLY A 1 154 ? 4.501 6.100 3.464 1.00 94.12 154 GLY A CA 1
ATOM 1156 C C . GLY A 1 154 ? 3.015 6.359 3.748 1.00 94.12 154 GLY A C 1
ATOM 1157 O O . GLY A 1 154 ? 2.602 7.512 3.898 1.00 94.12 154 GLY A O 1
ATOM 1158 N N . ALA A 1 155 ? 2.220 5.300 3.918 1.00 94.12 155 ALA A N 1
ATOM 1159 C CA . ALA A 1 155 ? 0.793 5.419 4.240 1.00 94.12 155 ALA A CA 1
ATOM 1160 C C . ALA A 1 155 ? 0.593 5.975 5.646 1.00 94.12 155 ALA A C 1
ATOM 1162 O O . ALA A 1 155 ? -0.265 6.830 5.868 1.00 94.12 155 ALA A O 1
ATOM 1163 N N . GLU A 1 156 ? 1.384 5.498 6.606 1.00 95.19 156 GLU A N 1
ATOM 1164 C CA . GLU A 1 156 ? 1.297 5.937 7.993 1.00 95.19 156 GLU A CA 1
ATOM 1165 C C . GLU A 1 156 ? 1.566 7.443 8.109 1.00 95.19 156 GLU A C 1
ATOM 1167 O O . GLU A 1 156 ? 0.836 8.146 8.806 1.00 95.19 156 GLU A O 1
ATOM 1172 N N . LEU A 1 157 ? 2.539 7.968 7.355 1.00 94.44 157 LEU A N 1
ATOM 1173 C CA . LEU A 1 157 ? 2.812 9.404 7.273 1.00 94.44 157 LEU A CA 1
ATOM 1174 C C . LEU A 1 157 ? 1.610 10.193 6.737 1.00 94.44 157 LEU A C 1
ATOM 1176 O O . LEU A 1 157 ? 1.316 11.277 7.245 1.00 94.44 157 LEU A O 1
ATOM 1180 N N . ALA A 1 158 ? 0.865 9.645 5.775 1.00 93.00 158 ALA A N 1
ATOM 1181 C CA . ALA A 1 158 ? -0.355 10.276 5.279 1.00 93.00 158 ALA A CA 1
ATOM 1182 C C . ALA A 1 158 ? -1.443 10.361 6.358 1.00 93.00 158 ALA A C 1
ATOM 1184 O O . ALA A 1 158 ? -2.044 11.419 6.556 1.00 93.00 158 ALA A O 1
ATOM 1185 N N . PHE A 1 159 ? -1.688 9.274 7.095 1.00 92.19 159 PHE A N 1
ATOM 1186 C CA . PHE A 1 159 ? -2.660 9.276 8.193 1.00 92.19 159 PHE A CA 1
ATOM 1187 C C . PHE A 1 159 ? -2.201 10.157 9.366 1.00 92.19 159 PHE A C 1
ATOM 1189 O O . PHE A 1 159 ? -3.015 10.871 9.969 1.00 92.19 159 PHE A O 1
ATOM 1196 N N . ALA A 1 160 ? -0.895 10.181 9.644 1.00 91.12 160 ALA A N 1
ATOM 1197 C CA . ALA A 1 160 ? -0.275 11.036 10.647 1.00 91.12 160 ALA A CA 1
ATOM 1198 C C . ALA A 1 160 ? -0.389 12.529 10.299 1.00 91.12 160 ALA A C 1
ATOM 1200 O O . ALA A 1 160 ? -0.640 13.334 11.199 1.00 91.12 160 ALA A O 1
ATOM 1201 N N . ALA A 1 161 ? -0.307 12.907 9.016 1.00 90.94 161 ALA A N 1
ATOM 1202 C CA . ALA A 1 161 ? -0.505 14.289 8.565 1.00 90.94 161 ALA A CA 1
ATOM 1203 C C . ALA A 1 161 ? -1.900 14.828 8.935 1.00 90.94 161 ALA A C 1
ATOM 1205 O O . ALA A 1 161 ? -2.051 15.987 9.323 1.00 90.94 161 ALA A O 1
ATOM 1206 N N . PHE A 1 162 ? -2.920 13.964 8.926 1.00 89.62 162 PHE A N 1
ATOM 1207 C CA . PHE A 1 162 ? -4.271 14.286 9.401 1.00 89.62 162 PHE A CA 1
ATOM 1208 C C . PHE A 1 162 ? -4.485 14.000 10.896 1.00 89.62 162 PHE A C 1
ATOM 1210 O O . PHE A 1 162 ? -5.625 14.015 11.374 1.00 89.62 162 PHE A O 1
ATOM 1217 N N . ARG A 1 163 ? -3.411 13.729 11.648 1.00 86.81 163 ARG A N 1
ATOM 1218 C CA . ARG A 1 163 ? -3.417 13.364 13.075 1.00 86.81 163 ARG A CA 1
ATOM 1219 C C . ARG A 1 163 ? -4.392 12.231 13.412 1.00 86.81 163 ARG A C 1
ATOM 1221 O O . ARG A 1 163 ? -4.971 12.237 14.496 1.00 86.81 163 ARG A O 1
ATOM 1228 N N . TYR A 1 164 ? -4.621 11.300 12.482 1.00 86.12 164 TYR A N 1
ATOM 1229 C CA . TYR A 1 164 ? -5.610 10.221 12.627 1.00 86.12 164 TYR A CA 1
ATOM 1230 C C . TYR A 1 164 ? -7.035 10.722 12.927 1.00 86.12 164 TYR A C 1
ATOM 1232 O O . TYR A 1 164 ? -7.818 10.038 13.582 1.00 86.12 164 TYR A O 1
ATOM 1240 N N . ARG A 1 165 ? -7.386 11.936 12.476 1.00 82.38 165 ARG A N 1
ATOM 1241 C CA . ARG A 1 165 ? -8.722 12.529 12.682 1.00 82.38 165 ARG A CA 1
ATOM 1242 C C . ARG A 1 165 ? -9.632 12.415 11.461 1.00 82.38 165 ARG A C 1
ATOM 1244 O O . ARG A 1 165 ? -10.848 12.478 11.605 1.00 82.38 165 ARG A O 1
ATOM 1251 N N . SER A 1 166 ? -9.062 12.246 10.267 1.00 85.31 166 SER A N 1
ATOM 1252 C CA . SER A 1 166 ? -9.801 12.118 9.007 1.00 85.31 166 SER A CA 1
ATOM 1253 C C . SER A 1 166 ? -9.455 10.807 8.311 1.00 85.31 166 SER A C 1
ATOM 1255 O O . SER A 1 166 ? -8.288 10.472 8.173 1.00 85.31 166 SER A O 1
ATOM 1257 N N . PHE A 1 167 ? -10.483 10.098 7.842 1.00 87.44 167 PHE A N 1
ATOM 1258 C CA . PHE A 1 167 ? -10.378 8.851 7.066 1.00 87.44 167 PHE A CA 1
ATOM 1259 C C . PHE A 1 167 ? -11.319 8.895 5.851 1.00 87.44 167 PHE A C 1
ATOM 1261 O O . PHE A 1 167 ? -11.970 7.916 5.484 1.00 87.44 167 PHE A O 1
ATOM 1268 N N . ARG A 1 168 ? -11.478 10.095 5.283 1.00 89.00 168 ARG A N 1
ATOM 1269 C CA . ARG A 1 168 ? -12.284 10.352 4.082 1.00 89.00 168 ARG A CA 1
ATOM 1270 C C . ARG A 1 168 ? -11.452 10.089 2.823 1.00 89.00 168 ARG A C 1
ATOM 1272 O O . ARG A 1 168 ? -10.243 9.888 2.910 1.00 89.00 168 ARG A O 1
ATOM 1279 N N . LEU A 1 169 ? -12.099 10.163 1.660 1.00 90.31 169 LEU A N 1
ATOM 1280 C CA . LEU A 1 169 ? -11.456 9.965 0.360 1.00 90.31 169 LEU A CA 1
ATOM 1281 C C . LEU A 1 169 ? -10.149 10.773 0.183 1.00 90.31 169 LEU A C 1
ATOM 1283 O O . LEU A 1 169 ? -9.167 10.160 -0.213 1.00 90.31 169 LEU A O 1
ATOM 1287 N N . PRO A 1 170 ? -10.049 12.071 0.551 1.00 91.75 170 PRO A N 1
ATOM 1288 C CA . PRO A 1 170 ? -8.790 12.812 0.400 1.00 91.75 170 PRO A CA 1
ATOM 1289 C C . PRO A 1 170 ? -7.629 12.221 1.206 1.00 91.75 170 PRO A C 1
ATOM 1291 O O . PRO A 1 170 ? -6.496 12.201 0.737 1.00 91.75 170 PRO A O 1
ATOM 1294 N N . THR A 1 171 ? -7.905 11.703 2.406 1.00 91.25 171 THR A N 1
ATOM 1295 C CA . THR A 1 171 ? -6.883 11.051 3.230 1.00 91.25 171 THR A CA 1
ATOM 1296 C C . THR A 1 171 ? -6.459 9.713 2.627 1.00 91.25 171 THR A C 1
ATOM 1298 O O . THR A 1 171 ? -5.274 9.409 2.620 1.00 91.25 171 THR A O 1
ATOM 1301 N N . ALA A 1 172 ? -7.401 8.942 2.074 1.00 93.38 172 ALA A N 1
ATOM 1302 C CA . ALA A 1 172 ? -7.093 7.687 1.388 1.00 93.38 172 ALA A CA 1
ATOM 1303 C C . ALA A 1 172 ? -6.263 7.912 0.113 1.00 93.38 172 ALA A C 1
ATOM 1305 O O . ALA A 1 172 ? -5.281 7.215 -0.114 1.00 93.38 172 ALA A O 1
ATOM 1306 N N . VAL A 1 173 ? -6.616 8.926 -0.681 1.00 95.38 173 VAL A N 1
ATOM 1307 C CA . VAL A 1 173 ? -5.873 9.349 -1.879 1.00 95.38 173 VAL A CA 1
ATOM 1308 C C . VAL A 1 173 ? -4.454 9.782 -1.507 1.00 95.38 173 VAL A C 1
ATOM 1310 O O . VAL A 1 173 ? -3.504 9.321 -2.131 1.00 95.38 173 VAL A O 1
ATOM 1313 N N . LEU A 1 174 ? -4.287 10.593 -0.453 1.00 95.19 174 LEU A N 1
ATOM 1314 C CA . LEU A 1 174 ? -2.956 10.980 0.026 1.00 95.19 174 LEU A CA 1
ATOM 1315 C C . LEU A 1 174 ? -2.151 9.773 0.533 1.00 95.19 174 LEU A C 1
ATOM 1317 O O . LEU A 1 174 ? -0.954 9.699 0.275 1.00 95.19 174 LEU A O 1
ATOM 1321 N N . ALA A 1 175 ? -2.795 8.828 1.226 1.00 94.44 175 ALA A N 1
ATOM 1322 C CA . ALA A 1 175 ? -2.152 7.594 1.678 1.00 94.44 175 ALA A CA 1
ATOM 1323 C C . ALA A 1 175 ? -1.665 6.744 0.503 1.00 94.44 175 ALA A C 1
ATOM 1325 O O . ALA A 1 175 ? -0.506 6.341 0.493 1.00 94.44 175 ALA A O 1
ATOM 1326 N N . GLY A 1 176 ? -2.499 6.561 -0.524 1.00 94.25 176 GLY A N 1
ATOM 1327 C CA . GLY A 1 176 ? -2.095 5.897 -1.762 1.00 94.25 176 GLY A CA 1
ATOM 1328 C C . GLY A 1 176 ? -0.920 6.605 -2.443 1.00 94.25 176 GLY A C 1
ATOM 1329 O O . GLY A 1 176 ? 0.042 5.947 -2.836 1.00 94.25 176 GLY A O 1
ATOM 1330 N N . ALA A 1 177 ? -0.947 7.938 -2.526 1.00 96.31 177 ALA A N 1
ATOM 1331 C CA . ALA A 1 177 ? 0.125 8.721 -3.139 1.00 96.31 177 ALA A CA 1
ATOM 1332 C C . ALA A 1 177 ? 1.454 8.613 -2.373 1.00 96.31 177 ALA A C 1
ATOM 1334 O O . ALA A 1 177 ? 2.491 8.365 -2.985 1.00 96.31 177 ALA A O 1
ATOM 1335 N N . LEU A 1 178 ? 1.439 8.760 -1.043 1.00 95.44 178 LEU A N 1
ATOM 1336 C CA . LEU A 1 178 ? 2.656 8.697 -0.227 1.00 95.44 178 LEU A CA 1
ATOM 1337 C C . LEU A 1 178 ? 3.237 7.285 -0.135 1.00 95.44 178 LEU A C 1
ATOM 1339 O O . LEU A 1 178 ? 4.457 7.143 -0.165 1.00 95.44 178 LEU A O 1
ATOM 1343 N N . THR A 1 179 ? 2.400 6.248 -0.093 1.00 95.44 179 THR A N 1
ATOM 1344 C CA . THR A 1 179 ? 2.872 4.861 -0.200 1.00 95.44 179 THR A CA 1
ATOM 1345 C C . THR A 1 179 ? 3.442 4.549 -1.581 1.00 95.44 179 THR A C 1
ATOM 1347 O O . THR A 1 179 ? 4.458 3.869 -1.676 1.00 95.44 179 THR A O 1
ATOM 1350 N N . GLY A 1 180 ? 2.847 5.067 -2.660 1.00 94.00 180 GLY A N 1
ATOM 1351 C CA . GLY A 1 180 ? 3.420 4.930 -4.004 1.00 94.00 180 GLY A CA 1
ATOM 1352 C C . GLY A 1 180 ? 4.744 5.668 -4.157 1.00 94.00 180 GLY A C 1
ATOM 1353 O O . GLY A 1 180 ? 5.668 5.162 -4.786 1.00 94.00 180 GLY A O 1
ATOM 1354 N N . LEU A 1 181 ? 4.863 6.843 -3.537 1.00 95.75 181 LEU A N 1
ATOM 1355 C CA . LEU A 1 181 ? 6.109 7.597 -3.509 1.00 95.75 181 LEU A CA 1
ATOM 1356 C C . LEU A 1 181 ? 7.193 6.834 -2.744 1.00 95.75 181 LEU A C 1
ATOM 1358 O O . LEU A 1 181 ? 8.309 6.728 -3.241 1.00 95.75 181 LEU A O 1
ATOM 1362 N N . SER A 1 182 ? 6.884 6.291 -1.562 1.00 95.12 182 SER A N 1
ATOM 1363 C CA . SER A 1 182 ? 7.865 5.531 -0.784 1.00 95.12 182 SER A CA 1
ATOM 1364 C C . SER A 1 182 ? 8.242 4.208 -1.457 1.00 95.12 182 SER A C 1
ATOM 1366 O O . SER A 1 182 ? 9.416 3.844 -1.428 1.00 95.12 182 SER A O 1
ATOM 1368 N N . ALA A 1 183 ? 7.297 3.551 -2.140 1.00 93.56 183 ALA A N 1
ATOM 1369 C CA . ALA A 1 183 ? 7.561 2.411 -3.018 1.00 93.56 183 ALA A CA 1
ATOM 1370 C C . ALA A 1 183 ? 8.553 2.769 -4.133 1.00 93.56 183 ALA A C 1
ATOM 1372 O O . ALA A 1 183 ? 9.602 2.147 -4.255 1.00 93.56 183 ALA A O 1
ATOM 1373 N N . ALA A 1 184 ? 8.265 3.826 -4.896 1.00 92.31 184 ALA A N 1
ATOM 1374 C CA . ALA A 1 184 ? 9.127 4.265 -5.986 1.00 92.31 184 ALA A CA 1
ATOM 1375 C C . ALA A 1 184 ? 10.530 4.655 -5.496 1.00 92.31 184 ALA A C 1
ATOM 1377 O O . ALA A 1 184 ? 11.524 4.347 -6.150 1.00 92.31 184 ALA A O 1
ATOM 1378 N N . LEU A 1 185 ? 10.618 5.300 -4.329 1.00 92.50 185 LEU A N 1
ATOM 1379 C CA . LEU A 1 185 ? 11.895 5.654 -3.716 1.00 92.50 185 LEU A CA 1
ATOM 1380 C C . LEU A 1 185 ? 12.695 4.410 -3.329 1.00 92.50 185 LEU A C 1
ATOM 1382 O O . LEU A 1 185 ? 13.889 4.365 -3.598 1.00 92.50 185 LEU A O 1
ATOM 1386 N N . PHE A 1 186 ? 12.052 3.396 -2.745 1.00 92.75 186 PHE A N 1
ATOM 1387 C CA . PHE A 1 186 ? 12.696 2.113 -2.462 1.00 92.75 186 PHE A CA 1
ATOM 1388 C C . PHE A 1 186 ? 13.217 1.464 -3.752 1.00 92.75 186 PHE A C 1
ATOM 1390 O O . PHE A 1 186 ? 14.388 1.087 -3.836 1.00 92.75 186 PHE A O 1
ATOM 1397 N N . ASP A 1 187 ? 12.381 1.430 -4.790 1.00 89.50 187 ASP A N 1
ATOM 1398 C CA . ASP A 1 187 ? 12.712 0.807 -6.068 1.00 89.50 187 ASP A CA 1
ATOM 1399 C C . ASP A 1 187 ? 13.870 1.527 -6.780 1.00 89.50 187 ASP A C 1
ATOM 1401 O O . ASP A 1 187 ? 14.643 0.887 -7.487 1.00 89.50 187 ASP A O 1
ATOM 1405 N N . PHE A 1 188 ? 14.070 2.832 -6.560 1.00 89.12 188 PHE A N 1
ATOM 1406 C CA . PHE A 1 188 ? 15.229 3.563 -7.092 1.00 89.12 188 PHE A CA 1
ATOM 1407 C C . PHE A 1 188 ? 16.566 3.052 -6.557 1.00 89.12 188 PHE A C 1
ATOM 1409 O O . PHE A 1 188 ? 17.546 3.046 -7.303 1.00 89.12 188 PHE A O 1
ATOM 1416 N N . PHE A 1 189 ? 16.611 2.656 -5.285 1.00 88.50 189 PHE A N 1
ATOM 1417 C CA . PHE A 1 189 ? 17.842 2.203 -4.637 1.00 88.50 189 PHE A CA 1
ATOM 1418 C C . PHE A 1 189 ? 18.068 0.701 -4.785 1.00 88.50 189 PHE A C 1
ATOM 1420 O O . PHE A 1 189 ? 19.218 0.274 -4.807 1.00 88.50 189 PHE A O 1
ATOM 1427 N N . VAL A 1 190 ? 16.995 -0.088 -4.878 1.00 89.06 190 VAL A N 1
ATOM 1428 C CA . VAL A 1 190 ? 17.088 -1.554 -4.889 1.00 89.06 190 VAL A CA 1
ATOM 1429 C C . VAL A 1 190 ? 17.039 -2.129 -6.300 1.00 89.06 190 VAL A C 1
ATOM 1431 O O . VAL A 1 190 ? 17.867 -2.968 -6.637 1.00 89.06 190 VAL A O 1
ATOM 1434 N N . TRP A 1 191 ? 16.103 -1.673 -7.134 1.00 84.44 191 TRP A N 1
ATOM 1435 C CA . TRP A 1 191 ? 15.825 -2.299 -8.433 1.00 84.44 191 TRP A CA 1
ATOM 1436 C C . TRP A 1 191 ? 16.320 -1.476 -9.619 1.00 84.44 191 TRP A C 1
ATOM 1438 O O . TRP A 1 191 ? 16.722 -2.030 -10.637 1.00 84.44 191 TRP A O 1
ATOM 1448 N N . ASN A 1 192 ? 16.318 -0.148 -9.489 1.00 83.31 192 ASN A N 1
ATOM 1449 C CA . ASN A 1 192 ? 16.541 0.760 -10.608 1.00 83.31 192 ASN A CA 1
ATOM 1450 C C . ASN A 1 192 ? 17.884 1.508 -10.533 1.00 83.31 192 ASN A C 1
ATOM 1452 O O . ASN A 1 192 ? 18.038 2.541 -11.193 1.00 83.31 192 ASN A O 1
ATOM 1456 N N . VAL A 1 193 ? 18.852 1.017 -9.745 1.00 80.50 193 VAL A N 1
ATOM 1457 C CA . VAL A 1 193 ? 20.108 1.731 -9.431 1.00 80.50 193 VAL A CA 1
ATOM 1458 C C . VAL A 1 193 ? 20.998 1.996 -10.657 1.00 80.50 193 VAL A C 1
ATOM 1460 O O . VAL A 1 193 ? 21.728 2.987 -10.687 1.00 80.50 193 VAL A O 1
ATOM 1463 N N . ASP A 1 194 ? 20.848 1.190 -11.704 1.00 82.25 194 ASP A N 1
ATOM 1464 C CA . ASP A 1 194 ? 21.634 1.300 -12.938 1.00 82.25 194 ASP A CA 1
ATOM 1465 C C . ASP A 1 194 ? 20.958 2.168 -14.013 1.00 82.25 194 ASP A C 1
ATOM 1467 O O . ASP A 1 194 ? 21.586 2.562 -14.995 1.00 82.25 194 ASP A O 1
ATOM 1471 N N . TYR A 1 195 ? 19.677 2.507 -13.833 1.00 83.94 195 TYR A N 1
ATOM 1472 C CA . TYR A 1 195 ? 18.916 3.277 -14.815 1.00 83.94 195 TYR A CA 1
ATOM 1473 C C . TYR A 1 195 ? 19.058 4.788 -14.623 1.00 83.94 195 TYR A C 1
ATOM 1475 O O . TYR A 1 195 ? 19.085 5.300 -13.498 1.00 83.94 195 TYR A O 1
ATOM 1483 N N . ALA A 1 196 ? 19.062 5.515 -15.743 1.00 84.00 196 ALA A N 1
ATOM 1484 C CA . ALA A 1 196 ? 19.102 6.970 -15.759 1.00 84.00 196 ALA A CA 1
ATOM 1485 C C . ALA A 1 196 ? 17.888 7.586 -15.042 1.00 84.00 196 ALA A C 1
ATOM 1487 O O . ALA A 1 196 ? 16.747 7.121 -15.158 1.00 84.00 196 ALA A O 1
ATOM 1488 N N . LEU A 1 197 ? 18.143 8.675 -14.308 1.00 80.62 197 LEU A N 1
ATOM 1489 C CA . LEU A 1 197 ? 17.128 9.318 -13.477 1.00 80.62 197 LEU A CA 1
ATOM 1490 C C . LEU A 1 197 ? 15.982 9.910 -14.320 1.00 80.62 197 LEU A C 1
ATOM 1492 O O . LEU A 1 197 ? 14.814 9.713 -13.994 1.00 80.62 197 LEU A O 1
ATOM 1496 N N . GLY A 1 198 ? 16.330 10.610 -15.404 1.00 80.75 198 GLY A N 1
ATOM 1497 C CA . GLY A 1 198 ? 15.380 11.298 -16.283 1.00 80.75 198 GLY A CA 1
ATOM 1498 C C . GLY A 1 198 ? 14.543 10.355 -17.143 1.00 80.75 198 GLY A C 1
ATOM 1499 O O . GLY A 1 198 ? 13.329 10.515 -17.216 1.00 80.75 198 GLY A O 1
ATOM 1500 N N . ASP A 1 199 ? 15.185 9.352 -17.739 1.00 80.94 199 ASP A N 1
ATOM 1501 C CA . ASP A 1 199 ? 14.564 8.559 -18.806 1.00 80.94 199 ASP A CA 1
ATOM 1502 C C . ASP A 1 199 ? 13.717 7.397 -18.283 1.00 80.94 199 ASP A C 1
ATOM 1504 O O . ASP A 1 199 ? 12.763 6.982 -18.936 1.00 80.94 199 ASP A O 1
ATOM 1508 N N . TYR A 1 200 ? 14.047 6.869 -17.099 1.00 85.12 200 TYR A N 1
ATOM 1509 C CA . TYR A 1 200 ? 13.404 5.666 -16.570 1.00 85.12 200 TYR A CA 1
ATOM 1510 C C . TYR A 1 200 ? 12.828 5.863 -15.170 1.00 85.12 200 TYR A C 1
ATOM 1512 O O . TYR A 1 200 ? 11.645 5.613 -14.943 1.00 85.12 200 TYR A O 1
ATOM 1520 N N . ARG A 1 201 ? 13.634 6.354 -14.221 1.00 87.25 201 ARG A N 1
ATOM 1521 C CA . ARG A 1 201 ? 13.225 6.441 -12.810 1.00 87.25 201 ARG A CA 1
ATOM 1522 C C . ARG A 1 201 ? 12.068 7.410 -12.584 1.00 87.25 201 ARG A C 1
ATOM 1524 O O . ARG A 1 201 ? 11.107 7.055 -11.909 1.00 87.25 201 ARG A O 1
ATOM 1531 N N . ILE A 1 202 ? 12.130 8.618 -13.145 1.00 89.88 202 ILE A N 1
ATOM 1532 C CA . ILE A 1 202 ? 11.050 9.602 -12.987 1.00 89.88 202 ILE A CA 1
ATOM 1533 C C . ILE A 1 202 ? 9.729 9.087 -13.592 1.00 89.88 202 ILE A C 1
ATOM 1535 O O . ILE A 1 202 ? 8.737 9.065 -12.859 1.00 89.88 202 ILE A O 1
ATOM 1539 N N . PRO A 1 203 ? 9.678 8.616 -14.857 1.00 90.12 203 PRO A N 1
ATOM 1540 C CA . PRO A 1 203 ? 8.469 8.009 -15.416 1.00 90.12 203 PRO A CA 1
ATOM 1541 C C . PRO A 1 203 ? 7.939 6.838 -14.584 1.00 90.12 203 PRO A C 1
ATOM 1543 O O . PRO A 1 203 ? 6.743 6.789 -14.302 1.00 90.12 203 PRO A O 1
ATOM 1546 N N . TYR A 1 204 ? 8.826 5.943 -14.135 1.00 91.69 204 TYR A N 1
ATOM 1547 C CA . TYR A 1 204 ? 8.481 4.820 -13.261 1.00 91.69 204 TYR A CA 1
ATOM 1548 C C . TYR A 1 204 ? 7.786 5.303 -11.986 1.00 91.69 204 TYR A C 1
ATOM 1550 O O . TYR A 1 204 ? 6.679 4.864 -11.685 1.00 91.69 204 TYR A O 1
ATOM 1558 N N . ALA A 1 205 ? 8.390 6.259 -11.272 1.00 92.75 205 ALA A N 1
ATOM 1559 C CA . ALA A 1 205 ? 7.836 6.787 -10.030 1.00 92.75 205 ALA A CA 1
ATOM 1560 C C . ALA A 1 205 ? 6.481 7.465 -10.229 1.00 92.75 205 ALA A C 1
ATOM 1562 O O . ALA A 1 205 ? 5.565 7.238 -9.442 1.00 92.75 205 ALA A O 1
ATOM 1563 N N . LEU A 1 206 ? 6.329 8.272 -11.282 1.00 93.88 206 LEU A N 1
ATOM 1564 C CA . LEU A 1 206 ? 5.065 8.946 -11.575 1.00 93.88 206 LEU A CA 1
ATOM 1565 C C . LEU A 1 206 ? 3.946 7.937 -11.846 1.00 93.88 206 LEU A C 1
ATOM 1567 O O . LEU A 1 206 ? 2.854 8.076 -11.299 1.00 93.88 206 LEU A O 1
ATOM 1571 N N . LEU A 1 207 ? 4.225 6.901 -12.638 1.00 94.00 207 LEU A N 1
ATOM 1572 C CA . LEU A 1 207 ? 3.256 5.851 -12.942 1.00 94.00 207 LEU A CA 1
ATOM 1573 C C . LEU A 1 207 ? 2.908 5.020 -11.701 1.00 94.00 207 LEU A C 1
ATOM 1575 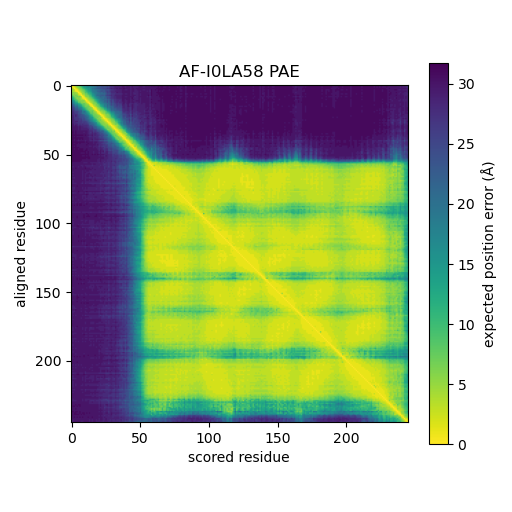O O . LEU A 1 207 ? 1.725 4.771 -11.461 1.00 94.00 207 LEU A O 1
ATOM 1579 N N . THR A 1 208 ? 3.893 4.691 -10.859 1.00 94.75 208 THR A N 1
ATOM 1580 C CA . THR A 1 208 ? 3.667 4.007 -9.577 1.00 94.75 208 THR A CA 1
ATOM 1581 C C . THR A 1 208 ? 2.787 4.844 -8.651 1.00 94.75 208 THR A C 1
ATOM 1583 O O . THR A 1 208 ? 1.828 4.321 -8.089 1.00 94.75 208 THR A O 1
ATOM 1586 N N . ILE A 1 209 ? 3.056 6.149 -8.524 1.00 95.38 209 ILE A N 1
ATOM 1587 C CA . ILE A 1 209 ? 2.261 7.067 -7.694 1.00 95.38 209 ILE A CA 1
ATOM 1588 C C . ILE A 1 209 ? 0.833 7.188 -8.230 1.00 95.38 209 ILE A C 1
ATOM 1590 O O . ILE A 1 209 ? -0.121 7.167 -7.454 1.00 95.38 209 ILE A O 1
ATOM 1594 N N . VAL A 1 210 ? 0.650 7.312 -9.546 1.00 96.38 210 VAL A N 1
ATOM 1595 C CA . VAL A 1 210 ? -0.690 7.384 -10.149 1.00 96.38 210 VAL A CA 1
ATOM 1596 C C . VAL A 1 210 ? -1.451 6.078 -9.910 1.00 96.38 210 VAL A C 1
ATOM 1598 O O . VAL A 1 210 ? -2.591 6.112 -9.440 1.00 96.38 210 VAL A O 1
ATOM 1601 N N . SER A 1 211 ? -0.809 4.934 -10.156 1.00 95.75 211 SER A N 1
ATOM 1602 C CA . SER A 1 211 ? -1.376 3.607 -9.907 1.00 95.75 211 SER A CA 1
ATOM 1603 C C . SER A 1 211 ? -1.791 3.433 -8.450 1.00 95.75 211 SER A C 1
ATOM 1605 O O . SER A 1 211 ? -2.938 3.091 -8.166 1.00 95.75 211 SER A O 1
ATOM 1607 N N . SER A 1 212 ? -0.897 3.724 -7.508 1.00 94.81 212 SER A N 1
ATOM 1608 C CA . SER A 1 212 ? -1.159 3.576 -6.078 1.00 94.81 212 SER A CA 1
ATOM 1609 C C . SER A 1 212 ? -2.252 4.525 -5.594 1.00 94.81 212 SER A C 1
ATOM 1611 O O . SER A 1 212 ? -3.114 4.141 -4.807 1.00 94.81 212 SER A O 1
ATOM 1613 N N . THR A 1 213 ? -2.278 5.758 -6.093 1.00 95.44 213 THR A N 1
ATOM 1614 C CA . THR A 1 213 ? -3.295 6.746 -5.726 1.00 95.44 213 THR A CA 1
ATOM 1615 C C . THR A 1 213 ? -4.686 6.279 -6.146 1.00 95.44 213 THR A C 1
ATOM 1617 O O . THR A 1 213 ? -5.639 6.379 -5.369 1.00 95.44 213 THR A O 1
ATOM 1620 N N . ILE A 1 214 ? -4.808 5.727 -7.355 1.00 96.12 214 ILE A N 1
ATOM 1621 C CA . ILE A 1 214 ? -6.083 5.249 -7.892 1.00 96.12 214 ILE A CA 1
ATOM 1622 C C . ILE A 1 214 ? -6.461 3.904 -7.261 1.00 96.12 214 ILE A C 1
ATOM 1624 O O . ILE A 1 214 ? -7.531 3.779 -6.670 1.00 96.12 214 ILE A O 1
ATOM 1628 N N . ILE A 1 215 ? -5.593 2.899 -7.350 1.00 95.75 215 ILE A N 1
ATOM 1629 C CA . ILE A 1 215 ? -5.896 1.532 -6.919 1.00 95.75 215 ILE A CA 1
ATOM 1630 C C . ILE A 1 215 ? -5.898 1.439 -5.393 1.00 95.75 215 ILE A C 1
ATOM 1632 O O . ILE A 1 215 ? -6.913 1.064 -4.809 1.00 95.75 215 ILE A O 1
ATOM 1636 N N . ALA A 1 216 ? -4.806 1.814 -4.725 1.00 94.12 216 ALA A N 1
ATOM 1637 C CA . ALA A 1 216 ? -4.731 1.709 -3.270 1.00 94.12 216 ALA A CA 1
ATOM 1638 C C . ALA A 1 216 ? -5.553 2.796 -2.573 1.00 94.12 216 ALA A C 1
ATOM 1640 O O . ALA A 1 216 ? -6.315 2.499 -1.657 1.00 94.12 216 ALA A O 1
ATOM 1641 N N . GLY A 1 217 ? -5.443 4.046 -3.026 1.00 93.75 217 GLY A N 1
ATOM 1642 C CA . GLY A 1 217 ? -6.146 5.177 -2.425 1.00 93.75 217 GLY A CA 1
ATOM 1643 C C . GLY A 1 217 ? -7.656 5.129 -2.655 1.00 93.75 217 GLY A C 1
ATOM 1644 O O . GLY A 1 217 ? -8.432 4.933 -1.716 1.00 93.75 217 GLY A O 1
ATOM 1645 N N . VAL A 1 218 ? -8.095 5.305 -3.905 1.00 94.62 218 VAL A N 1
ATOM 1646 C CA . VAL A 1 218 ? -9.531 5.302 -4.241 1.00 94.62 218 VAL A CA 1
ATOM 1647 C C . VAL A 1 218 ? -10.120 3.897 -4.107 1.00 94.62 218 VAL A C 1
ATOM 1649 O O . VAL A 1 218 ? -11.147 3.729 -3.445 1.00 94.62 218 VAL A O 1
ATOM 1652 N N . GLY A 1 219 ? -9.466 2.883 -4.676 1.00 92.56 219 GLY A N 1
ATOM 1653 C CA . GLY A 1 219 ? -9.931 1.496 -4.606 1.00 92.56 219 GLY A CA 1
ATOM 1654 C C . GLY A 1 219 ? -9.969 0.955 -3.175 1.00 92.56 219 GLY A C 1
ATOM 1655 O O . GLY A 1 219 ? -10.983 0.385 -2.776 1.00 92.56 219 GLY A O 1
ATOM 1656 N N . GLY A 1 220 ? -8.949 1.217 -2.352 1.00 91.69 220 GLY A N 1
ATOM 1657 C CA . GLY A 1 220 ? -8.948 0.833 -0.934 1.00 91.69 220 GLY A CA 1
ATOM 1658 C C . GLY A 1 220 ? -10.039 1.530 -0.115 1.00 91.69 220 GLY A C 1
ATOM 1659 O O . GLY A 1 220 ? -10.656 0.916 0.764 1.00 91.69 220 GLY A O 1
ATOM 1660 N N . TRP A 1 221 ? -10.360 2.788 -0.431 1.00 92.81 221 TRP A N 1
ATOM 1661 C CA . TRP A 1 221 ? -11.478 3.497 0.196 1.00 92.81 221 TRP A CA 1
ATOM 1662 C C . TRP A 1 221 ? -12.842 2.907 -0.182 1.00 92.81 221 TRP A C 1
ATOM 1664 O O . TRP A 1 221 ? -13.687 2.693 0.695 1.00 92.81 221 TRP A O 1
ATOM 1674 N N . LEU A 1 222 ? -13.051 2.602 -1.466 1.00 92.06 222 LEU A N 1
ATOM 1675 C CA . LEU A 1 222 ? -14.267 1.942 -1.946 1.00 92.06 222 LEU A CA 1
ATOM 1676 C C . LEU A 1 222 ? -14.415 0.542 -1.347 1.00 92.06 222 LEU A C 1
ATOM 1678 O O . LEU A 1 222 ? -15.494 0.196 -0.868 1.00 92.06 222 LEU A O 1
ATOM 1682 N N . LEU A 1 223 ? -13.325 -0.224 -1.296 1.00 89.31 223 LEU A N 1
ATOM 1683 C CA . LEU A 1 223 ? -13.292 -1.550 -0.689 1.00 89.31 223 LEU A CA 1
ATOM 1684 C C . LEU A 1 223 ? -13.659 -1.490 0.796 1.00 89.31 223 LEU A C 1
ATOM 1686 O O . LEU A 1 223 ? -14.507 -2.250 1.257 1.00 89.31 223 LEU A O 1
ATOM 1690 N N . THR A 1 224 ? -13.098 -0.533 1.537 1.00 88.81 224 THR A N 1
ATOM 1691 C CA . THR A 1 224 ? -13.429 -0.337 2.956 1.00 88.81 224 THR A CA 1
ATOM 1692 C C . THR A 1 224 ? -14.913 -0.014 3.152 1.00 88.81 224 THR A C 1
ATOM 1694 O O . THR A 1 224 ? -15.533 -0.501 4.096 1.00 88.81 224 THR A O 1
ATOM 1697 N N . ARG A 1 225 ? -15.519 0.774 2.252 1.00 86.00 225 ARG A N 1
ATOM 1698 C CA . ARG A 1 225 ? -16.964 1.053 2.279 1.00 86.00 225 ARG A CA 1
ATOM 1699 C C . ARG A 1 225 ? -17.807 -0.173 1.945 1.00 86.00 225 ARG A C 1
ATOM 1701 O O . ARG A 1 225 ? -18.795 -0.419 2.629 1.00 86.00 225 ARG A O 1
ATOM 1708 N N . ALA A 1 226 ? -17.417 -0.948 0.939 1.00 86.25 226 ALA A N 1
ATOM 1709 C CA . ALA A 1 226 ? -18.102 -2.189 0.596 1.00 86.25 226 ALA A CA 1
ATOM 1710 C C . ALA A 1 226 ? -18.080 -3.176 1.776 1.00 86.25 226 ALA A C 1
ATOM 1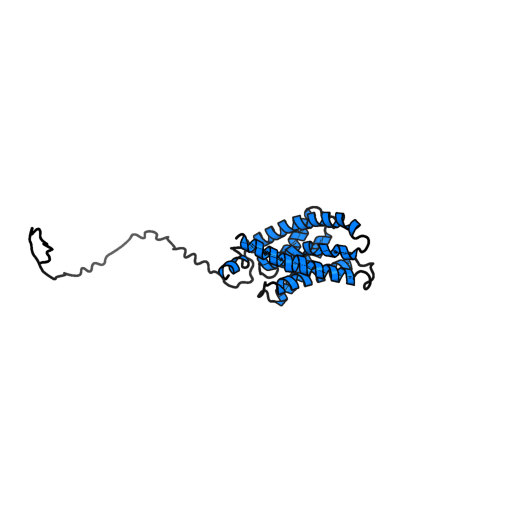712 O O . ALA A 1 226 ? -19.119 -3.720 2.135 1.00 86.25 226 ALA A O 1
ATOM 1713 N N . LEU A 1 227 ? -16.932 -3.322 2.447 1.00 83.44 227 LEU A N 1
ATOM 1714 C CA . LEU A 1 227 ? -16.785 -4.141 3.656 1.00 83.44 227 LEU A CA 1
ATOM 1715 C C . LEU A 1 227 ? -17.581 -3.598 4.850 1.00 83.44 227 LEU A C 1
ATOM 1717 O O . LEU A 1 227 ? -18.073 -4.367 5.670 1.00 83.44 227 LEU A O 1
ATOM 1721 N N . ALA A 1 228 ? -17.735 -2.279 4.963 1.00 81.75 228 ALA A N 1
ATOM 1722 C CA . ALA A 1 228 ? -18.594 -1.695 5.989 1.00 81.75 228 ALA A CA 1
ATOM 1723 C C . ALA A 1 228 ? -20.078 -2.023 5.746 1.00 81.75 228 ALA A C 1
ATOM 1725 O O . ALA A 1 228 ? -20.820 -2.242 6.700 1.00 81.75 228 ALA A O 1
ATOM 1726 N N . ASN A 1 229 ? -20.504 -2.124 4.483 1.00 74.81 229 ASN A N 1
ATOM 1727 C CA . ASN A 1 229 ? -21.891 -2.435 4.131 1.00 74.81 229 ASN A CA 1
ATOM 1728 C C . ASN A 1 229 ? -22.287 -3.893 4.420 1.00 74.81 229 ASN A C 1
ATOM 1730 O O . ASN A 1 229 ? -23.473 -4.168 4.592 1.00 74.81 229 ASN A O 1
ATOM 1734 N N . THR A 1 230 ? -21.331 -4.824 4.513 1.00 80.50 230 THR A N 1
ATOM 1735 C CA . THR A 1 230 ? -21.615 -6.236 4.831 1.00 80.50 230 THR A CA 1
ATOM 1736 C C . THR A 1 230 ? -21.839 -6.495 6.325 1.00 80.50 230 THR A C 1
ATOM 1738 O O . THR A 1 230 ? -22.179 -7.612 6.702 1.00 80.50 230 THR A O 1
ATOM 1741 N N . GLY A 1 231 ? -21.635 -5.495 7.191 1.00 71.12 231 GLY A N 1
ATOM 1742 C CA . GLY A 1 231 ? -21.709 -5.640 8.651 1.00 71.12 231 GLY A CA 1
ATOM 1743 C C . GLY A 1 231 ? -20.468 -6.282 9.288 1.00 71.12 231 GLY A C 1
ATOM 1744 O O . GLY A 1 231 ? -20.311 -6.267 10.508 1.00 71.12 231 GLY A O 1
ATOM 1745 N N . ALA A 1 232 ? -19.515 -6.773 8.486 1.00 73.62 232 ALA A N 1
ATOM 1746 C CA . ALA A 1 232 ? -18.271 -7.368 8.985 1.00 73.62 232 ALA A CA 1
ATOM 1747 C C . ALA A 1 232 ? -17.423 -6.381 9.818 1.00 73.62 232 ALA A C 1
ATOM 1749 O O . ALA A 1 232 ? -16.641 -6.792 10.676 1.00 73.62 232 ALA A O 1
ATOM 1750 N N . LEU A 1 233 ? -17.595 -5.072 9.591 1.00 76.38 233 LEU A N 1
ATOM 1751 C CA . LEU A 1 233 ? -16.866 -4.002 10.276 1.00 76.38 233 LEU A CA 1
ATOM 1752 C C . LEU A 1 233 ? -17.674 -3.294 11.379 1.00 76.38 233 LEU A C 1
ATOM 1754 O O . LEU A 1 233 ? -17.217 -2.263 11.876 1.00 76.38 233 LEU A O 1
ATOM 1758 N N . ASP A 1 234 ? -18.826 -3.821 11.808 1.00 75.88 234 ASP A N 1
ATOM 1759 C CA . ASP A 1 234 ? -19.711 -3.151 12.783 1.00 75.88 234 ASP A CA 1
ATOM 1760 C C . ASP A 1 234 ? -19.038 -2.912 14.154 1.00 75.88 234 ASP A C 1
ATOM 1762 O O . ASP A 1 234 ? -19.339 -1.940 14.849 1.00 75.88 234 ASP A O 1
ATOM 1766 N N . ARG A 1 235 ? -18.044 -3.734 14.525 1.00 70.38 235 ARG A N 1
ATOM 1767 C CA . ARG A 1 235 ? -17.213 -3.536 15.735 1.00 70.38 235 ARG A CA 1
ATOM 1768 C C . ARG A 1 235 ? -16.106 -2.478 15.584 1.00 70.38 235 ARG A C 1
ATOM 1770 O O . ARG A 1 235 ? -15.444 -2.140 16.574 1.00 70.38 235 ARG A O 1
ATOM 1777 N N . PHE A 1 236 ? -15.890 -1.951 14.377 1.00 73.00 236 PHE A N 1
ATOM 1778 C CA . PHE A 1 236 ? -14.822 -1.002 14.056 1.00 73.00 236 PHE A CA 1
ATOM 1779 C C . PHE A 1 236 ? -15.334 0.426 13.859 1.00 73.00 236 PHE A C 1
ATOM 1781 O O . PHE A 1 236 ? -16.484 0.646 13.473 1.00 73.00 236 PHE A O 1
ATOM 1788 N N . PRO A 1 237 ? -14.463 1.437 14.047 1.00 71.12 237 PRO A N 1
ATOM 1789 C CA . PRO A 1 237 ? -14.771 2.816 13.676 1.00 71.12 237 PRO A CA 1
ATOM 1790 C C . PRO A 1 237 ? -15.290 2.964 12.236 1.00 71.12 237 PRO A C 1
ATOM 1792 O O . PRO A 1 237 ? -16.096 3.854 11.973 1.00 71.12 237 PRO A O 1
ATOM 1795 N N . ALA A 1 238 ? -14.839 2.100 11.319 1.00 63.66 238 ALA A N 1
ATOM 1796 C CA . ALA A 1 238 ? -15.283 2.070 9.931 1.00 63.66 238 ALA A CA 1
ATOM 1797 C C . ALA A 1 238 ? -16.770 1.712 9.759 1.00 63.66 238 ALA A C 1
ATOM 1799 O O . ALA A 1 238 ? -17.445 2.402 8.997 1.00 63.66 238 ALA A O 1
ATOM 1800 N N . GLY A 1 239 ? -17.292 0.725 10.498 1.00 60.25 239 GLY A N 1
ATOM 1801 C CA . GLY A 1 239 ? -18.709 0.338 10.454 1.00 60.25 239 GLY A CA 1
ATOM 1802 C C . GLY A 1 239 ? -19.637 1.274 11.234 1.00 60.25 239 GLY A C 1
ATOM 1803 O O . GLY A 1 239 ? -20.777 1.481 10.834 1.00 60.25 239 GLY A O 1
ATOM 1804 N N . ARG A 1 240 ? -19.148 1.950 12.287 1.00 62.09 240 ARG A N 1
ATOM 1805 C CA . ARG A 1 240 ? -19.970 2.876 13.105 1.00 62.09 240 ARG A CA 1
ATOM 1806 C C . ARG A 1 240 ? -20.514 4.096 12.350 1.00 62.09 240 ARG A C 1
ATOM 1808 O O . ARG A 1 240 ? -21.503 4.680 12.776 1.00 62.09 240 ARG A O 1
ATOM 1815 N N . ASN A 1 241 ? -19.920 4.455 11.211 1.00 58.12 241 ASN A N 1
ATOM 1816 C CA . ASN A 1 241 ? -20.437 5.522 10.347 1.00 58.12 241 ASN A CA 1
ATOM 1817 C C . ASN A 1 241 ? -21.710 5.119 9.570 1.00 58.12 241 ASN A C 1
ATOM 1819 O O . ASN A 1 241 ? -22.292 5.974 8.910 1.00 58.12 241 ASN A O 1
ATOM 1823 N N . ARG A 1 242 ? -22.152 3.853 9.653 1.00 54.59 242 ARG A N 1
ATOM 1824 C CA . ARG A 1 242 ? -23.434 3.373 9.111 1.00 54.59 242 ARG A CA 1
ATOM 1825 C C . ARG A 1 242 ? -24.646 3.969 9.834 1.00 54.59 242 ARG A C 1
ATOM 1827 O O . ARG A 1 242 ? -25.697 4.090 9.231 1.00 54.59 242 ARG A O 1
ATOM 1834 N N . ALA A 1 243 ? -24.500 4.363 11.101 1.00 43.19 243 ALA A N 1
ATOM 1835 C CA . ALA A 1 243 ? -25.606 4.873 11.915 1.00 43.19 243 ALA A CA 1
ATOM 1836 C C . ALA A 1 243 ? -25.955 6.358 11.664 1.00 43.19 243 ALA A C 1
ATOM 1838 O O . ALA A 1 243 ? -26.811 6.898 12.356 1.00 43.19 243 ALA A O 1
ATOM 1839 N N . LEU A 1 244 ? -25.271 7.033 10.731 1.00 41.41 244 LEU A N 1
ATOM 1840 C CA . LEU A 1 244 ? -25.406 8.479 10.484 1.00 41.41 244 LEU A CA 1
ATOM 1841 C C . LEU A 1 244 ? -25.705 8.833 9.014 1.00 41.41 244 LEU A C 1
ATOM 1843 O O . LEU A 1 244 ? -25.549 9.994 8.634 1.00 41.41 244 LEU A O 1
ATOM 1847 N N . ILE A 1 245 ? -26.091 7.854 8.190 1.00 39.16 245 ILE A N 1
ATOM 1848 C CA . ILE A 1 245 ? -26.598 8.069 6.825 1.00 39.16 245 ILE A CA 1
ATOM 1849 C C . ILE A 1 245 ? -28.045 7.600 6.780 1.00 39.16 245 ILE A C 1
ATOM 1851 O O . ILE A 1 245 ? -28.286 6.472 7.265 1.00 39.16 245 ILE A O 1
#

Organism: NCBI:txid1150864

Nearest PDB structures (foldseek):
  5edl-assembly1_A  TM=9.552E-01  e=2.099E-10  Bacillus subtilis

InterPro domains:
  IPR017195 ABC-type thiamin-related transport system, permease component 1, predicted [PF09819] (62-181)

pLDDT: mean 78.55, std 21.16, range [33.94, 96.81]

Secondary structure (DSSP, 8-state):
----------------------------------------------------TT--PPPHHHHHHHHHHHHHHHHHHHHHHHHHHHHGGGGTTSGGGGGGGGGGGGHHHHHHHHHH-STTHHHHHHHHHHHHHHHTT-TTGGGHHHHHHHHHHHHHHHHHHTTT---SHHHHHHHHHHHHHHHHHHHHHHTSTTS-IIIIIHHHHHHHHHHHIIIIIIIHHHHHHHHHHTSTTTTSHHHHGGGG-

Mean predicted aligned error: 13.65 Å

Sequence (245 aa):
MRARPQTLEPDLGNASAGSSVDLQPRRESGATGRAACVFSWFVPLNWEHSMDNTSSRWRTIDIVVASVIAVAFGVIFWAWGLVWSATEGAFAFFPPAQTLIYGVWLLPAVVGGLVIRKPGAALYCETVAAVVSALLGSQWAGTVIPQGIVQGLGAELAFAAFRYRSFRLPTAVLAGALTGLSAALFDFFVWNVDYALGDYRIPYALLTIVSSTIIAGVGGWLLTRALANTGALDRFPAGRNRALI

Foldseek 3Di:
DDDDDDDDDDDDDDDDDDDDDDDDDDDDDDDDDDDDDDDPPPPPPPPPPPPPPDDLDDDPVLLVVLLVLLLVLLVVVLVVLVVLVVCCVVCVVPNLLSLLQVQSLLQSLLLQCLQALHQCRSLSSQLSSQVSSLVVPRPVHPPSNVLSNQLSVQLNVLCVVVPSPDNDLVSLLSSLQSSLQSNLVSCCVPPVVPPDCPPRSVSSSVSSSVSSSVCNRVVSSVVLQVCLVVVVSCVTPSVVCVVPD

Solvent-accessible surface area (backbone atoms only — not comparable to full-atom values): 13639 Å² total; per-residue (Å²): 132,89,79,87,88,83,90,88,79,87,86,90,81,81,89,79,90,82,89,84,86,89,82,88,83,83,90,82,89,80,92,84,83,87,88,78,92,75,86,82,77,79,70,81,78,75,76,70,70,76,75,72,81,82,67,80,66,86,49,74,68,52,51,54,50,38,49,51,54,8,48,56,43,4,54,48,46,35,55,45,50,55,53,51,64,71,42,47,75,80,24,64,92,47,60,46,63,53,27,54,68,47,9,67,79,42,22,39,13,35,32,28,28,53,43,66,60,40,88,63,28,8,26,49,12,18,29,47,13,25,46,44,14,30,74,75,64,32,95,65,39,76,60,43,34,64,48,21,41,44,21,5,46,20,16,36,50,33,39,52,74,48,69,65,74,57,78,48,69,70,43,30,31,43,12,12,32,35,19,16,45,34,40,36,55,50,39,43,70,73,75,40,65,89,54,54,60,78,84,44,50,48,56,26,30,54,34,23,20,53,18,7,20,48,44,5,5,48,42,21,48,52,49,51,50,55,46,29,74,72,53,81,28,55,95,31,76,51,18,55,60,62,84,78,111

Radius of gyration: 35.06 Å; Cα contacts (8 Å, |Δi|>4): 330; chains: 1; bounding box: 118×33×96 Å